Protein AF-A0A1I1UNN9-F1 (afdb_monomer_lite)

pLDDT: mean 83.98, std 13.22, range [42.59, 95.75]

Organism: NCBI:txid1123010

Secondary structure (DSSP, 8-state):
---S-HHHHHHHHHHHHHHHHHHHHHHHHHHHHHHHHHHTTT---S-----PPPHHHHHHHHIIIIIHHHHHHHHHHHHSPP-TTSPP-HHHHHHHHHHHSTT----HHHHHHHHHHHHHT----HHHHHHHHHHHHHHHHHHHHHT---S--SS---HHHHHHHHHHHH-TTTSGGGS-HHHHHHHHHHHHHH-

Sequence (195 aa):
MASLDFGLEKNIFREFYNEKLETIESAKDAFISIIKSILAEDFDISALTGRVKDREESIKKFALKYQSKLEENKEKVKTATPSESEVLNVFSFLAIADDLFDGYEFHSYKVDGFVAEILSYGDITPKEFKSMIDENFEYIEKYKKSMGETTTRKHVFNPYTEIRHVLYQSNTSRYQRALYDSQRNTFEKWTEAND

Radius of gyration: 25.34 Å; chains: 1; bounding box: 65×33×72 Å

Foldseek 3Di:
DDWPPLVVNLVVLVVVCVVCVVVVVVVQVVVQVVVCVVCVVPDDDPDDDDDDDDSVRVSVCCCVPPVVVVVVVVVCLQPDDFDQPDWDDLSLVCNLLCVVDPPDDDTPVVSRVLSVVLCVLPTDGSNRLNVLCVVCLVVLVVVLVVVPPPVPDPPDCDSLNSSLVSVCVVPVVSSVVSDDPVVVVSVVVVVVVVD

Structure (mmCIF, N/CA/C/O backbone):
data_AF-A0A1I1UNN9-F1
#
_entry.id   AF-A0A1I1UNN9-F1
#
loop_
_atom_site.group_PDB
_atom_site.id
_atom_site.type_symbol
_atom_site.label_atom_id
_atom_site.label_alt_id
_atom_site.label_comp_id
_atom_site.label_asym_id
_atom_site.label_entity_id
_atom_site.label_seq_id
_atom_site.pdbx_PDB_ins_code
_atom_site.Cartn_x
_atom_site.Cartn_y
_atom_site.Cartn_z
_atom_site.occupancy
_atom_site.B_iso_or_equiv
_atom_site.auth_seq_id
_atom_site.auth_comp_id
_atom_site.auth_asym_id
_atom_site.auth_atom_id
_atom_site.pdbx_PDB_model_num
ATOM 1 N N . MET A 1 1 ? 1.464 0.606 -7.802 1.00 44.12 1 MET A N 1
ATOM 2 C CA . MET A 1 1 ? 2.351 -0.528 -7.456 1.00 44.12 1 MET A CA 1
ATOM 3 C C . MET A 1 1 ? 1.697 -1.797 -7.967 1.00 44.12 1 MET A C 1
ATOM 5 O O . MET A 1 1 ? 0.474 -1.807 -8.038 1.00 44.12 1 MET A O 1
ATOM 9 N N . ALA A 1 2 ? 2.486 -2.793 -8.377 1.00 47.88 2 ALA A N 1
ATOM 10 C CA . ALA A 1 2 ? 1.959 -4.027 -8.955 1.00 47.88 2 ALA A CA 1
ATOM 11 C C . ALA A 1 2 ? 1.041 -4.743 -7.948 1.00 47.88 2 ALA A C 1
ATOM 13 O O . ALA A 1 2 ? 1.415 -4.959 -6.791 1.00 47.88 2 ALA A O 1
ATOM 14 N N . SER A 1 3 ? -0.174 -5.051 -8.389 1.00 53.22 3 SER A N 1
ATOM 15 C CA . SER A 1 3 ? -1.104 -5.963 -7.740 1.00 53.22 3 SER A CA 1
ATOM 16 C C . SER A 1 3 ? -0.461 -7.344 -7.584 1.00 53.22 3 SER A C 1
ATOM 18 O O . SER A 1 3 ? 0.357 -7.774 -8.397 1.00 53.22 3 SER A O 1
ATOM 20 N N . LEU A 1 4 ? -0.835 -8.060 -6.525 1.00 62.03 4 LEU A N 1
ATOM 21 C CA . LEU A 1 4 ? -0.435 -9.455 -6.304 1.00 62.03 4 LEU A CA 1
ATOM 22 C C . LEU A 1 4 ? -1.307 -10.445 -7.097 1.00 62.03 4 LEU A C 1
ATOM 24 O O . LEU A 1 4 ? -1.094 -11.657 -7.000 1.00 62.03 4 LEU A O 1
ATOM 28 N N . ASP A 1 5 ? -2.265 -9.934 -7.875 1.00 72.81 5 ASP A N 1
ATOM 29 C CA . ASP A 1 5 ? -3.028 -10.685 -8.866 1.00 72.81 5 ASP A CA 1
ATOM 30 C C . ASP A 1 5 ? -2.279 -10.692 -10.206 1.00 72.81 5 ASP A C 1
ATOM 32 O O . ASP A 1 5 ? -2.352 -9.761 -11.013 1.00 72.81 5 ASP A O 1
ATOM 36 N N . PHE A 1 6 ? -1.570 -11.791 -10.464 1.00 71.31 6 PHE A N 1
ATOM 37 C CA . PHE A 1 6 ? -0.827 -11.990 -11.707 1.00 71.31 6 PHE A CA 1
ATOM 38 C C . PHE A 1 6 ? -1.716 -12.030 -12.959 1.00 71.31 6 PHE A C 1
ATOM 40 O O . PHE A 1 6 ? -1.211 -11.813 -14.060 1.00 71.31 6 PHE A O 1
ATOM 47 N N . GLY A 1 7 ? -3.008 -12.341 -12.841 1.00 78.38 7 GLY A N 1
ATOM 48 C CA . GLY A 1 7 ? -3.952 -12.295 -13.957 1.00 78.38 7 GLY A CA 1
ATOM 49 C C . GLY A 1 7 ? -4.270 -10.855 -14.350 1.00 78.38 7 GLY A C 1
ATOM 50 O O . GLY A 1 7 ? -4.168 -10.494 -15.526 1.00 78.38 7 GLY A O 1
ATOM 51 N N . LEU A 1 8 ? -4.571 -10.025 -13.353 1.00 77.88 8 LEU A N 1
ATOM 52 C CA . LEU A 1 8 ? -4.817 -8.596 -13.523 1.00 77.88 8 LEU A CA 1
ATOM 53 C C . LEU A 1 8 ? -3.558 -7.873 -14.024 1.00 77.88 8 LEU A C 1
ATOM 55 O O . LEU A 1 8 ? -3.620 -7.158 -15.025 1.00 77.88 8 LEU A O 1
ATOM 59 N N . GLU A 1 9 ? -2.400 -8.131 -13.414 1.00 80.88 9 GLU A N 1
ATOM 60 C CA . GLU A 1 9 ? -1.118 -7.544 -13.829 1.00 80.88 9 GLU A CA 1
ATOM 61 C C . GLU A 1 9 ? -0.731 -7.923 -15.261 1.00 80.88 9 GLU A C 1
ATOM 63 O O . GLU A 1 9 ? -0.209 -7.092 -16.003 1.00 80.88 9 GLU A O 1
ATOM 68 N N . LYS A 1 10 ? -1.031 -9.152 -15.707 1.00 86.88 10 LYS A N 1
ATOM 69 C CA . LYS A 1 10 ? -0.834 -9.537 -17.114 1.00 86.88 10 LYS A CA 1
ATOM 70 C C . LYS A 1 10 ? -1.664 -8.665 -18.048 1.00 86.88 10 LYS A C 1
ATOM 72 O O . LYS A 1 10 ? -1.164 -8.284 -19.101 1.00 86.88 10 LYS A O 1
ATOM 77 N N . ASN A 1 11 ? -2.907 -8.348 -17.691 1.00 85.19 11 ASN A N 1
ATOM 78 C CA . ASN A 1 11 ? -3.761 -7.492 -18.514 1.00 85.19 11 ASN A CA 1
ATOM 79 C C . ASN A 1 11 ? -3.277 -6.039 -18.512 1.00 85.19 11 ASN A C 1
ATOM 81 O O . ASN A 1 11 ? -3.159 -5.455 -19.586 1.00 85.19 11 ASN A O 1
ATOM 85 N N . ILE A 1 12 ? -2.889 -5.499 -17.353 1.00 86.00 12 ILE A N 1
ATOM 86 C CA . ILE A 1 12 ? -2.267 -4.167 -17.262 1.00 86.00 12 ILE A CA 1
ATOM 87 C C . ILE A 1 12 ? -1.003 -4.101 -18.122 1.00 86.00 12 ILE A C 1
ATOM 89 O O . ILE A 1 12 ? -0.822 -3.157 -18.888 1.00 86.00 12 ILE A O 1
ATOM 93 N N . PHE A 1 13 ? -0.141 -5.117 -18.043 1.00 90.56 13 PHE A N 1
ATOM 94 C CA . PHE A 1 13 ? 1.073 -5.172 -18.850 1.00 90.56 13 PHE A CA 1
ATOM 95 C C . PHE A 1 13 ? 0.767 -5.198 -20.349 1.00 90.56 13 PHE A C 1
ATOM 97 O O . PHE A 1 13 ? 1.505 -4.594 -21.122 1.00 90.56 13 PHE A O 1
ATOM 104 N N . ARG A 1 14 ? -0.308 -5.871 -20.784 1.00 91.75 14 ARG A N 1
ATOM 105 C CA . ARG A 1 14 ? -0.688 -5.889 -22.204 1.00 91.75 14 ARG A CA 1
ATOM 106 C C . ARG A 1 14 ? -1.044 -4.499 -22.713 1.00 91.75 14 ARG A C 1
ATOM 108 O O . ARG A 1 14 ? -0.545 -4.116 -23.767 1.00 91.75 14 ARG A O 1
ATOM 115 N N . GLU A 1 15 ? -1.854 -3.764 -21.960 1.00 90.81 15 GLU A N 1
ATOM 116 C CA . GLU A 1 15 ? -2.226 -2.385 -22.287 1.00 90.81 15 GLU A CA 1
ATOM 117 C C . GLU A 1 15 ? -0.994 -1.474 -22.298 1.00 90.81 15 GLU A C 1
ATOM 119 O O . GLU A 1 15 ? -0.727 -0.800 -23.291 1.00 90.81 15 GLU A O 1
ATOM 124 N N . PHE A 1 16 ? -0.170 -1.545 -21.248 1.00 92.19 16 PHE A N 1
ATOM 125 C CA . PHE A 1 16 ? 1.070 -0.776 -21.148 1.00 92.19 16 PHE A CA 1
ATOM 126 C C . PHE A 1 16 ? 2.036 -1.064 -22.305 1.00 92.19 16 PHE A C 1
ATOM 128 O O . PHE A 1 16 ? 2.622 -0.147 -22.877 1.00 92.19 16 PHE A O 1
ATOM 135 N N . TYR A 1 17 ? 2.210 -2.338 -22.664 1.00 92.44 17 TYR A N 1
ATOM 136 C CA . TYR A 1 17 ? 3.084 -2.734 -23.762 1.00 92.44 17 TYR A CA 1
ATOM 137 C C . TYR A 1 17 ? 2.582 -2.168 -25.092 1.00 92.44 17 TYR A C 1
ATOM 139 O O . TYR A 1 17 ? 3.381 -1.626 -25.848 1.00 92.44 17 TYR A O 1
ATOM 147 N N . ASN A 1 18 ? 1.274 -2.254 -25.364 1.00 91.38 18 ASN A N 1
ATOM 148 C CA . ASN A 1 18 ? 0.688 -1.702 -26.586 1.00 91.38 18 ASN A CA 1
ATOM 149 C C . ASN A 1 18 ? 0.885 -0.179 -26.659 1.00 91.38 18 ASN A C 1
ATOM 151 O O . ASN A 1 18 ? 1.257 0.337 -27.708 1.00 91.38 18 ASN A O 1
ATOM 155 N N . GLU A 1 19 ? 0.683 0.530 -25.545 1.00 94.38 19 GLU A N 1
ATOM 156 C CA . GLU A 1 19 ? 0.843 1.986 -25.476 1.00 94.38 19 GLU A CA 1
ATOM 157 C C . GLU A 1 19 ? 2.305 2.424 -25.674 1.00 94.38 19 GLU A C 1
ATOM 159 O O . GLU A 1 19 ? 2.578 3.446 -26.298 1.00 94.38 19 GLU A O 1
ATOM 164 N N . LYS A 1 20 ? 3.269 1.663 -25.137 1.00 93.19 20 LYS A N 1
ATOM 165 C CA . LYS A 1 20 ? 4.697 2.031 -25.156 1.00 93.19 20 LYS A CA 1
ATOM 166 C C . LYS A 1 20 ? 5.503 1.403 -26.289 1.00 93.19 20 LYS A C 1
ATOM 168 O O . LYS A 1 20 ? 6.681 1.740 -26.420 1.00 93.19 20 LYS A O 1
ATOM 173 N N . LEU A 1 21 ? 4.911 0.526 -27.100 1.00 91.94 21 LEU A N 1
ATOM 174 C CA . LEU A 1 21 ? 5.622 -0.215 -28.145 1.00 91.94 21 LEU A CA 1
ATOM 175 C C . LEU A 1 21 ? 6.398 0.721 -29.079 1.00 91.94 21 LEU A C 1
ATOM 177 O O . LEU A 1 21 ? 7.606 0.562 -29.234 1.00 91.94 21 LEU A O 1
ATOM 181 N N . GLU A 1 22 ? 5.736 1.748 -29.610 1.00 93.38 22 GLU A N 1
ATOM 182 C CA . GLU A 1 22 ? 6.343 2.711 -30.537 1.00 93.38 22 GLU A CA 1
ATOM 183 C C . GLU A 1 22 ? 7.521 3.470 -29.906 1.00 93.38 22 GLU A C 1
ATOM 185 O O . GLU A 1 22 ? 8.555 3.695 -30.538 1.00 93.38 22 GLU A O 1
ATOM 190 N N . THR A 1 23 ? 7.410 3.814 -28.620 1.00 94.75 23 THR A N 1
ATOM 191 C CA . THR A 1 23 ? 8.498 4.465 -27.876 1.00 94.75 23 THR A CA 1
ATOM 192 C C . THR A 1 23 ? 9.702 3.532 -27.725 1.00 94.75 23 THR A C 1
ATOM 194 O O . THR A 1 23 ? 10.844 3.959 -27.892 1.00 94.75 23 THR A O 1
ATOM 197 N N . ILE A 1 24 ? 9.464 2.253 -27.424 1.00 93.19 24 ILE A N 1
ATOM 198 C CA . ILE A 1 24 ? 10.527 1.254 -27.254 1.00 93.19 24 ILE A CA 1
ATOM 199 C C . ILE A 1 24 ? 11.203 0.951 -28.596 1.00 93.19 24 ILE A C 1
ATOM 201 O O . ILE A 1 24 ? 12.428 0.827 -28.649 1.00 93.19 24 ILE A O 1
ATOM 205 N N . GLU A 1 25 ? 10.438 0.865 -29.683 1.00 94.19 25 GLU A N 1
ATOM 206 C CA . GLU A 1 25 ? 10.985 0.688 -31.030 1.00 94.19 25 GLU A CA 1
ATOM 207 C C . GLU A 1 25 ? 11.832 1.887 -31.455 1.00 94.19 25 GLU A C 1
ATOM 209 O O . GLU A 1 25 ? 12.974 1.701 -31.880 1.00 94.19 25 GLU A O 1
ATOM 214 N N . SER A 1 26 ? 11.333 3.103 -31.223 1.00 94.00 26 SER A N 1
ATOM 215 C CA . SER A 1 26 ? 12.069 4.342 -31.492 1.00 94.00 26 SER A CA 1
ATOM 216 C C . SER A 1 26 ? 13.379 4.407 -30.704 1.00 94.00 26 SER A C 1
ATOM 218 O O . SER A 1 26 ? 14.429 4.737 -31.254 1.00 94.00 26 SER A O 1
ATOM 220 N N . ALA A 1 27 ? 13.352 4.036 -29.420 1.00 95.75 27 ALA A N 1
ATOM 221 C CA . ALA A 1 27 ? 14.554 3.971 -28.594 1.00 95.75 27 ALA A CA 1
ATOM 222 C C . ALA A 1 27 ? 15.547 2.921 -29.118 1.00 95.75 27 ALA A C 1
ATOM 224 O O . ALA A 1 27 ? 16.745 3.191 -29.203 1.00 95.75 27 ALA A O 1
ATOM 225 N N . LYS A 1 28 ? 15.062 1.737 -29.516 1.00 95.56 28 LYS A N 1
ATOM 226 C CA . LYS A 1 28 ? 15.880 0.680 -30.132 1.00 95.56 28 LYS A CA 1
ATOM 227 C C . LYS A 1 28 ? 16.575 1.200 -31.395 1.00 95.56 28 LYS A C 1
ATOM 229 O O . LYS A 1 28 ? 17.776 0.981 -31.543 1.00 95.56 28 LYS A O 1
ATOM 234 N N . ASP A 1 29 ? 15.866 1.911 -32.268 1.00 94.81 29 ASP A N 1
ATOM 235 C CA . ASP A 1 29 ? 16.449 2.476 -33.492 1.00 94.81 29 ASP A CA 1
ATOM 236 C C . ASP A 1 29 ? 17.447 3.608 -33.203 1.00 94.81 29 ASP A C 1
ATOM 238 O O . ASP A 1 29 ? 18.517 3.653 -33.815 1.00 94.81 29 ASP A O 1
ATOM 242 N N . ALA A 1 30 ? 17.176 4.452 -32.204 1.00 95.31 30 ALA A N 1
ATOM 243 C CA . ALA A 1 30 ? 18.120 5.469 -31.748 1.00 95.31 30 ALA A CA 1
ATOM 244 C C . ALA A 1 30 ? 19.430 4.846 -31.232 1.00 95.31 30 ALA A C 1
ATOM 246 O O . ALA A 1 30 ? 20.515 5.264 -31.636 1.00 95.31 30 ALA A O 1
ATOM 247 N N . PHE A 1 31 ? 19.353 3.797 -30.404 1.00 95.69 31 PHE A N 1
ATOM 248 C CA . PHE A 1 31 ? 20.544 3.091 -29.922 1.00 95.69 31 PHE A CA 1
ATOM 249 C C . PHE A 1 31 ? 21.323 2.425 -31.055 1.00 95.69 31 PHE A C 1
ATOM 251 O O . PHE A 1 31 ? 22.546 2.531 -31.091 1.00 95.69 31 PHE A O 1
ATOM 258 N N . ILE A 1 32 ? 20.636 1.787 -32.008 1.00 93.56 32 ILE A N 1
ATOM 259 C CA . ILE A 1 32 ? 21.271 1.234 -33.213 1.00 93.56 32 ILE A CA 1
ATOM 260 C C . ILE A 1 32 ? 22.025 2.336 -33.964 1.00 93.56 32 ILE A C 1
ATOM 262 O O . ILE A 1 32 ? 23.159 2.114 -34.378 1.00 93.56 32 ILE A O 1
ATOM 266 N N . SER A 1 33 ? 21.427 3.519 -34.127 1.00 92.06 33 SER A N 1
ATOM 267 C CA . SER A 1 33 ? 22.061 4.645 -34.819 1.00 92.06 33 SER A CA 1
ATOM 268 C C . SER A 1 33 ? 23.305 5.150 -34.090 1.00 92.06 33 SER A C 1
ATOM 270 O O . SER A 1 33 ? 24.335 5.373 -34.723 1.00 92.06 33 SER A O 1
ATOM 272 N N . ILE A 1 34 ? 23.232 5.297 -32.765 1.00 92.94 34 ILE A N 1
ATOM 273 C CA . ILE A 1 34 ? 24.368 5.729 -31.940 1.00 92.94 34 ILE A CA 1
ATOM 274 C C . ILE A 1 34 ? 25.508 4.715 -32.048 1.00 92.94 34 ILE A C 1
ATOM 276 O O . ILE A 1 34 ? 26.640 5.087 -32.342 1.00 92.94 34 ILE A O 1
ATOM 280 N N . ILE A 1 35 ? 25.206 3.427 -31.874 1.00 91.56 35 ILE A N 1
ATOM 281 C CA . ILE A 1 35 ? 26.205 2.356 -31.943 1.00 91.56 35 ILE A CA 1
ATOM 282 C C . ILE A 1 35 ? 26.841 2.300 -33.337 1.00 91.56 35 ILE A C 1
ATOM 284 O O . ILE A 1 35 ? 28.058 2.184 -33.443 1.00 91.56 35 ILE A O 1
ATOM 288 N N . LYS A 1 36 ? 26.046 2.438 -34.406 1.00 89.06 36 LYS A N 1
ATOM 289 C CA . LYS A 1 36 ? 26.571 2.521 -35.778 1.00 89.06 36 LYS A CA 1
ATOM 290 C C . LYS A 1 36 ? 27.511 3.708 -35.960 1.00 89.06 36 LYS A C 1
ATOM 292 O O . LYS A 1 36 ? 28.555 3.535 -36.569 1.00 89.06 36 LYS A O 1
ATOM 297 N N . SER A 1 37 ? 27.161 4.880 -35.430 1.00 89.00 37 SER A N 1
ATOM 298 C CA . SER A 1 37 ? 28.003 6.075 -35.542 1.00 89.00 37 SER A CA 1
ATOM 299 C C . SER A 1 37 ? 29.347 5.899 -34.843 1.00 89.00 37 SER A C 1
ATOM 301 O O . SER A 1 37 ? 30.360 6.289 -35.402 1.00 89.00 37 SER A O 1
ATOM 303 N N . ILE A 1 38 ? 29.354 5.306 -33.646 1.00 90.69 38 ILE A N 1
ATOM 304 C CA . ILE A 1 38 ? 30.589 5.056 -32.890 1.00 90.69 38 ILE A CA 1
ATOM 305 C C . ILE A 1 38 ? 31.475 4.057 -33.634 1.00 90.69 38 ILE A C 1
ATOM 307 O O . ILE A 1 38 ? 32.684 4.223 -33.714 1.00 90.69 38 ILE A O 1
ATOM 311 N N . LEU A 1 39 ? 30.874 3.001 -34.179 1.00 88.06 39 LEU A N 1
ATOM 312 C CA . LEU A 1 39 ? 31.635 1.919 -34.792 1.00 88.06 39 LEU A CA 1
ATOM 313 C C . LEU A 1 39 ? 32.108 2.234 -36.215 1.00 88.06 39 LEU A C 1
ATOM 315 O O . LEU A 1 39 ? 33.053 1.602 -36.673 1.00 88.06 39 LEU A O 1
ATOM 319 N N . ALA A 1 40 ? 31.490 3.208 -36.890 1.00 81.31 40 ALA A N 1
ATOM 320 C CA . ALA A 1 40 ? 31.861 3.624 -38.240 1.00 81.31 40 ALA A CA 1
ATOM 321 C C . ALA A 1 40 ? 33.271 4.235 -38.338 1.00 81.31 40 ALA A C 1
ATOM 323 O O . ALA A 1 40 ? 33.816 4.294 -39.436 1.00 81.31 40 ALA A O 1
ATOM 324 N N . GLU A 1 41 ? 33.850 4.697 -37.225 1.00 76.69 41 GLU A N 1
ATOM 325 C CA . GLU A 1 41 ? 35.198 5.282 -37.212 1.00 76.69 41 GLU A CA 1
ATOM 326 C C . GLU A 1 41 ? 36.305 4.216 -37.281 1.00 76.69 41 GLU A C 1
ATOM 328 O O . GLU A 1 41 ? 37.309 4.431 -37.956 1.00 76.69 41 GLU A O 1
ATOM 333 N N . ASP A 1 42 ? 36.099 3.053 -36.651 1.00 82.56 42 ASP A N 1
ATOM 334 C CA . ASP A 1 42 ? 37.162 2.060 -36.429 1.00 82.56 42 ASP A CA 1
ATOM 335 C C . ASP A 1 42 ? 36.902 0.684 -37.073 1.00 82.56 42 ASP A C 1
ATOM 337 O O . ASP A 1 42 ? 37.842 -0.094 -37.258 1.00 82.56 42 ASP A O 1
ATOM 341 N N . PHE A 1 43 ? 35.650 0.338 -37.410 1.00 80.00 43 PHE A N 1
ATOM 342 C CA . PHE A 1 43 ? 35.286 -1.021 -37.829 1.00 80.00 43 PHE A CA 1
ATOM 343 C C . PHE A 1 43 ? 34.297 -1.056 -38.998 1.00 80.00 43 PHE A C 1
ATOM 345 O O . PHE A 1 43 ? 33.267 -0.385 -38.999 1.00 80.00 43 PHE A O 1
ATOM 352 N N . ASP A 1 44 ? 34.555 -1.948 -39.956 1.00 77.12 44 ASP A N 1
ATOM 353 C CA . ASP A 1 44 ? 33.661 -2.183 -41.091 1.00 77.12 44 ASP A CA 1
ATOM 354 C C . ASP A 1 44 ? 32.609 -3.248 -40.716 1.00 77.12 44 ASP A C 1
ATOM 356 O O . ASP A 1 44 ? 32.855 -4.458 -40.757 1.00 77.12 44 ASP A O 1
ATOM 360 N N . ILE A 1 45 ? 31.444 -2.802 -40.232 1.00 75.75 45 ILE A N 1
ATOM 361 C CA . ILE A 1 45 ? 30.402 -3.685 -39.681 1.00 75.75 45 ILE A CA 1
ATOM 362 C C . ILE A 1 45 ? 29.370 -4.058 -40.740 1.00 75.75 45 ILE A C 1
ATOM 364 O O . ILE A 1 45 ? 28.670 -3.208 -41.283 1.00 75.75 45 ILE A O 1
ATOM 368 N N . SER A 1 46 ? 29.183 -5.365 -40.940 1.00 74.44 46 SER A N 1
ATOM 369 C CA . SER A 1 46 ? 28.282 -5.906 -41.964 1.00 74.44 46 SER A CA 1
ATOM 370 C C . SER A 1 46 ? 26.788 -5.753 -41.633 1.00 74.44 46 SER A C 1
ATOM 372 O O . SER A 1 46 ? 25.986 -5.542 -42.539 1.00 74.44 46 SER A O 1
ATOM 374 N N . ALA A 1 47 ? 26.384 -5.864 -40.358 1.00 78.75 47 ALA A N 1
ATOM 375 C CA . ALA A 1 47 ? 25.002 -5.620 -39.926 1.00 78.75 47 ALA A CA 1
ATOM 376 C C . ALA A 1 47 ? 24.889 -5.403 -38.407 1.00 78.75 47 ALA A C 1
ATOM 378 O O . ALA A 1 47 ? 25.356 -6.219 -37.616 1.00 78.75 47 ALA A O 1
ATOM 379 N N . LEU A 1 48 ? 24.185 -4.340 -38.003 1.00 86.81 48 LEU A N 1
ATOM 380 C CA . LEU A 1 48 ? 23.753 -4.112 -36.621 1.00 86.81 48 LEU A CA 1
ATOM 381 C C . LEU A 1 48 ? 22.223 -4.159 -36.567 1.00 86.81 48 LEU A C 1
ATOM 383 O O . LEU A 1 48 ? 21.554 -3.345 -37.210 1.00 86.81 48 LEU A O 1
ATOM 387 N N . THR A 1 49 ? 21.678 -5.092 -35.788 1.00 88.31 49 THR A N 1
ATOM 388 C CA . THR A 1 49 ? 20.230 -5.288 -35.631 1.00 88.31 49 THR A CA 1
ATOM 389 C C . THR A 1 49 ? 19.832 -5.241 -34.163 1.00 88.31 49 THR A C 1
ATOM 391 O O . THR A 1 49 ? 20.517 -5.817 -33.321 1.00 88.31 49 THR A O 1
ATOM 394 N N . GLY A 1 50 ? 18.688 -4.631 -33.865 1.00 89.06 50 GLY A N 1
ATOM 395 C CA . GLY A 1 50 ? 18.040 -4.711 -32.557 1.00 89.06 50 GLY A CA 1
ATOM 396 C C . GLY A 1 50 ? 16.702 -5.430 -32.666 1.00 89.06 50 GLY A C 1
ATOM 397 O O . GLY A 1 50 ? 16.030 -5.355 -33.693 1.00 89.06 50 GLY A O 1
ATOM 398 N N . ARG A 1 51 ? 16.305 -6.120 -31.595 1.00 91.44 51 ARG A N 1
ATOM 399 C CA . ARG A 1 51 ? 15.028 -6.834 -31.506 1.00 91.44 51 ARG A CA 1
ATOM 400 C C . ARG A 1 51 ? 14.317 -6.452 -30.219 1.00 91.44 51 ARG A C 1
ATOM 402 O O . ARG A 1 51 ? 14.872 -6.621 -29.135 1.00 91.44 51 ARG A O 1
ATOM 409 N N . VAL A 1 52 ? 13.072 -6.009 -30.347 1.00 92.25 52 VAL A N 1
ATOM 410 C CA . VAL A 1 52 ? 12.154 -5.854 -29.216 1.00 92.25 52 VAL A CA 1
ATOM 411 C C . VAL A 1 52 ? 11.408 -7.173 -29.044 1.00 92.25 52 VAL A C 1
ATOM 413 O O . VAL A 1 52 ? 10.999 -7.802 -30.020 1.00 92.25 52 VAL A O 1
ATOM 416 N N . LYS A 1 53 ? 11.309 -7.654 -27.803 1.00 91.38 53 LYS A N 1
ATOM 417 C CA . LYS A 1 53 ? 10.545 -8.870 -27.507 1.00 91.38 53 LYS A CA 1
ATOM 418 C C . LYS A 1 53 ? 9.068 -8.593 -27.660 1.00 91.38 53 LYS A C 1
ATOM 420 O O . LYS A 1 53 ? 8.612 -7.562 -27.179 1.00 91.38 53 LYS A O 1
ATOM 425 N N . ASP A 1 54 ? 8.348 -9.558 -28.213 1.00 91.19 54 ASP A N 1
ATOM 426 C CA . ASP A 1 54 ? 6.892 -9.526 -28.282 1.00 91.19 54 ASP A CA 1
ATOM 427 C C . ASP A 1 54 ? 6.259 -9.499 -26.879 1.00 91.19 54 ASP A C 1
ATOM 429 O O . ASP A 1 54 ? 6.851 -9.939 -25.881 1.00 91.19 54 ASP A O 1
ATOM 433 N N . ARG A 1 55 ? 5.028 -9.000 -26.808 1.00 91.50 55 ARG A N 1
ATOM 434 C CA . ARG A 1 55 ? 4.219 -8.929 -25.593 1.00 91.50 55 ARG A CA 1
ATOM 435 C C . ARG A 1 55 ? 4.079 -10.282 -24.895 1.00 91.50 55 ARG A C 1
ATOM 437 O O . ARG A 1 55 ? 4.374 -10.399 -23.706 1.00 91.50 55 ARG A O 1
ATOM 444 N N . GLU A 1 56 ? 3.663 -11.322 -25.614 1.00 90.94 56 GLU A N 1
ATOM 445 C CA . GLU A 1 56 ? 3.436 -12.648 -25.025 1.00 90.94 56 GLU A CA 1
ATOM 446 C C . GLU A 1 56 ? 4.763 -13.359 -24.722 1.00 90.94 56 GLU A C 1
ATOM 448 O O . GLU A 1 56 ? 4.863 -14.109 -23.748 1.00 90.94 56 GLU A O 1
ATOM 453 N N . GLU A 1 57 ? 5.823 -13.085 -25.492 1.00 92.38 57 GLU A N 1
ATOM 454 C CA . GLU A 1 57 ? 7.180 -13.535 -25.154 1.00 92.38 57 GLU A CA 1
ATOM 455 C C . GLU A 1 57 ? 7.647 -12.927 -23.823 1.00 92.38 57 GLU A C 1
ATOM 457 O O . GLU A 1 57 ? 8.226 -13.626 -22.986 1.00 92.38 57 GLU A O 1
ATOM 462 N N . SER A 1 58 ? 7.363 -11.643 -23.605 1.00 92.62 58 SER A N 1
ATOM 463 C CA . SER A 1 58 ? 7.714 -10.924 -22.380 1.00 92.62 58 SER A CA 1
ATOM 464 C C . SER A 1 58 ? 6.984 -11.499 -21.166 1.00 92.62 58 SER A C 1
ATOM 466 O O . SER A 1 58 ? 7.631 -11.810 -20.165 1.00 92.62 58 SER A O 1
ATOM 468 N N . ILE A 1 59 ? 5.677 -11.768 -21.286 1.00 90.50 59 ILE A N 1
ATOM 469 C CA . ILE A 1 59 ? 4.881 -12.412 -20.227 1.00 90.50 59 ILE A CA 1
ATOM 470 C C . ILE A 1 59 ? 5.414 -13.817 -19.914 1.00 90.50 59 ILE A C 1
ATOM 472 O O . ILE A 1 59 ? 5.607 -14.165 -18.749 1.00 90.50 59 ILE A O 1
ATOM 476 N N . LYS A 1 60 ? 5.709 -14.631 -20.935 1.00 90.69 60 LYS A N 1
ATOM 477 C CA . LYS A 1 60 ? 6.258 -15.985 -20.736 1.00 90.69 60 LYS A CA 1
ATOM 478 C C . LYS A 1 60 ? 7.622 -15.957 -20.053 1.00 90.69 60 LYS A C 1
ATOM 480 O O . LYS A 1 60 ? 7.884 -16.763 -19.163 1.00 90.69 60 LYS A O 1
ATOM 485 N N . LYS A 1 61 ? 8.502 -15.030 -20.445 1.00 90.12 61 LYS A N 1
ATOM 486 C CA . LYS A 1 61 ? 9.816 -14.864 -19.805 1.00 90.12 61 LYS A CA 1
ATOM 487 C C . LYS A 1 61 ? 9.687 -14.380 -18.365 1.00 90.12 61 LYS A C 1
ATOM 489 O O . LYS A 1 61 ? 10.473 -14.824 -17.530 1.00 90.12 61 LYS A O 1
ATOM 494 N N . PHE A 1 62 ? 8.710 -13.521 -18.077 1.00 88.81 62 PHE A N 1
ATOM 495 C CA . PHE A 1 62 ? 8.395 -13.119 -16.712 1.00 88.81 62 PHE A CA 1
ATOM 496 C C . PHE A 1 62 ? 7.987 -14.330 -15.862 1.00 88.81 62 PHE A C 1
ATOM 498 O O . PHE A 1 62 ? 8.626 -14.606 -14.846 1.00 88.81 62 PHE A O 1
ATOM 505 N N . ALA A 1 63 ? 7.005 -15.103 -16.336 1.00 86.81 63 ALA A N 1
ATOM 506 C CA . ALA A 1 63 ? 6.515 -16.296 -15.650 1.00 86.81 63 ALA A CA 1
ATOM 507 C C . ALA A 1 63 ? 7.643 -17.302 -15.367 1.00 86.81 63 ALA A C 1
ATOM 509 O O . ALA A 1 63 ? 7.822 -17.752 -14.243 1.00 86.81 63 ALA A O 1
ATOM 510 N N . LEU A 1 64 ? 8.472 -17.586 -16.373 1.00 88.50 64 LEU A N 1
ATOM 511 C CA . LEU A 1 64 ? 9.521 -18.599 -16.267 1.00 88.50 64 LEU A CA 1
ATOM 512 C C . LEU A 1 64 ? 10.700 -18.189 -15.369 1.00 88.50 64 LEU A C 1
ATOM 514 O O . LEU A 1 64 ? 11.364 -19.055 -14.810 1.00 88.50 64 LEU A O 1
ATOM 518 N N . LYS A 1 65 ? 11.017 -16.892 -15.266 1.00 88.31 65 LYS A N 1
ATOM 519 C CA . LYS A 1 65 ? 12.251 -16.436 -14.597 1.00 88.31 65 LYS A CA 1
ATOM 520 C C . LYS A 1 65 ? 12.016 -15.686 -13.284 1.00 88.31 65 LYS A C 1
ATOM 522 O O . LYS A 1 65 ? 12.931 -15.628 -12.462 1.00 88.31 65 LYS A O 1
ATOM 527 N N . TYR A 1 66 ? 10.832 -15.114 -13.085 1.00 85.31 66 TYR A N 1
ATOM 528 C CA . TYR A 1 66 ? 10.574 -14.179 -11.988 1.00 85.31 66 TYR A CA 1
ATOM 529 C C . TYR A 1 66 ? 9.361 -14.565 -11.140 1.00 85.31 66 TYR A C 1
ATOM 531 O O . TYR A 1 66 ? 9.420 -14.378 -9.928 1.00 85.31 66 TYR A O 1
ATOM 53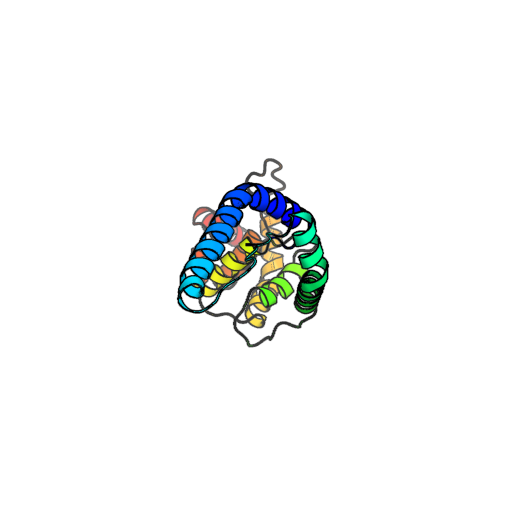9 N N . GLN A 1 67 ? 8.309 -15.142 -11.730 1.00 82.31 67 GLN A N 1
ATOM 540 C CA . GLN A 1 67 ? 7.061 -15.425 -11.010 1.00 82.31 67 GLN A CA 1
ATOM 541 C C . GLN A 1 67 ? 7.271 -16.350 -9.802 1.00 82.31 67 GLN A C 1
ATOM 543 O O . GLN A 1 67 ? 6.911 -15.957 -8.699 1.00 82.31 67 GLN A O 1
ATOM 548 N N . SER A 1 68 ? 7.949 -17.493 -9.957 1.00 78.56 68 SER A N 1
ATOM 549 C CA . SER A 1 68 ? 8.154 -18.436 -8.841 1.00 78.56 68 SER A CA 1
ATOM 550 C C . SER A 1 68 ? 8.896 -17.815 -7.653 1.00 78.56 68 SER A C 1
ATOM 552 O O . SER A 1 68 ? 8.516 -18.027 -6.513 1.00 78.56 68 SER A O 1
ATOM 554 N N . LYS A 1 69 ? 9.904 -16.964 -7.894 1.00 78.75 69 LYS A N 1
ATOM 555 C CA . LYS A 1 69 ? 10.627 -16.266 -6.812 1.00 78.75 69 LYS A CA 1
ATOM 556 C C . LYS A 1 69 ? 9.767 -15.223 -6.096 1.00 78.75 69 LYS A C 1
ATOM 558 O O . LYS A 1 69 ? 10.008 -14.927 -4.927 1.00 78.75 69 LYS A O 1
ATOM 563 N N . LEU A 1 70 ? 8.822 -14.613 -6.807 1.00 77.19 70 LEU A N 1
ATOM 564 C CA . LEU A 1 70 ? 7.881 -13.653 -6.231 1.00 77.19 70 LEU A CA 1
ATOM 565 C C . LEU A 1 70 ? 6.794 -14.376 -5.427 1.00 77.19 70 LEU A C 1
ATOM 567 O O . LEU A 1 70 ? 6.456 -13.931 -4.335 1.00 77.19 70 LEU A O 1
ATOM 571 N N . GLU A 1 71 ? 6.308 -15.513 -5.926 1.00 77.12 71 GLU A N 1
ATOM 572 C CA . GLU A 1 71 ? 5.355 -16.384 -5.228 1.00 77.12 71 GLU A CA 1
ATOM 573 C C . GLU A 1 71 ? 5.975 -17.020 -3.973 1.00 77.12 71 GLU A C 1
ATOM 575 O O . GLU A 1 71 ? 5.377 -16.948 -2.905 1.00 77.12 71 GLU A O 1
ATOM 580 N N . GLU A 1 72 ? 7.213 -17.517 -4.038 1.00 70.50 72 GLU A N 1
ATOM 581 C CA . GLU A 1 72 ? 7.939 -18.025 -2.863 1.00 70.50 72 GLU A CA 1
ATOM 582 C C . GLU A 1 72 ? 8.182 -16.939 -1.807 1.00 70.50 72 GLU A C 1
ATOM 584 O O . GLU A 1 72 ? 8.074 -17.196 -0.610 1.00 70.50 72 GLU A O 1
ATOM 589 N N . ASN A 1 73 ? 8.510 -15.707 -2.215 1.00 65.81 73 ASN A N 1
ATOM 590 C CA . ASN A 1 73 ? 8.605 -14.595 -1.266 1.00 65.81 73 ASN A CA 1
ATOM 591 C C . ASN A 1 73 ? 7.241 -14.264 -0.648 1.00 65.81 73 ASN A C 1
ATOM 593 O O . ASN A 1 73 ? 7.183 -13.971 0.541 1.00 65.81 73 ASN A O 1
ATOM 597 N N . LYS A 1 74 ? 6.145 -14.357 -1.412 1.00 65.25 74 LYS A N 1
ATOM 598 C CA . LYS A 1 74 ? 4.780 -14.174 -0.895 1.00 65.25 74 LYS A CA 1
ATOM 599 C C . LYS A 1 74 ? 4.430 -15.231 0.156 1.00 65.25 74 LYS A C 1
ATOM 601 O O . LYS A 1 74 ? 3.869 -14.886 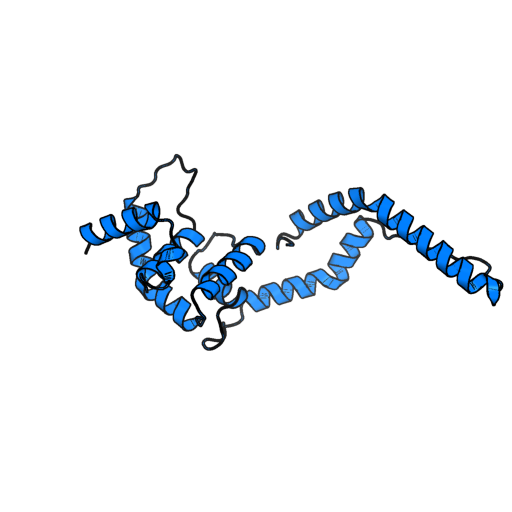1.189 1.00 65.25 74 LYS A O 1
ATOM 606 N N . GLU A 1 75 ? 4.770 -16.497 -0.073 1.00 56.50 75 GLU A N 1
ATOM 607 C CA . GLU A 1 75 ? 4.555 -17.560 0.918 1.00 56.50 75 GLU A CA 1
ATOM 608 C C . GLU A 1 75 ? 5.426 -17.370 2.160 1.00 56.50 75 GLU A C 1
ATOM 610 O O . GLU A 1 75 ? 4.918 -17.465 3.274 1.00 56.50 75 GLU A O 1
ATOM 615 N N . LYS A 1 76 ? 6.700 -16.991 1.995 1.00 54.34 76 LYS A N 1
ATOM 616 C CA . LYS A 1 76 ? 7.578 -16.670 3.131 1.00 54.34 76 LYS A CA 1
ATOM 617 C C . LYS A 1 76 ? 7.036 -15.531 3.985 1.00 54.34 76 LYS A C 1
ATOM 619 O O . LYS A 1 76 ? 7.150 -15.603 5.200 1.00 54.34 76 LYS A O 1
ATOM 624 N N . VAL A 1 77 ? 6.424 -14.517 3.375 1.00 54.47 77 VAL A N 1
ATOM 625 C CA . VAL A 1 77 ? 5.744 -13.432 4.101 1.00 54.47 77 VAL A CA 1
ATOM 626 C C . VAL A 1 77 ? 4.567 -13.956 4.927 1.00 54.47 77 VAL A C 1
ATOM 628 O O . VAL A 1 77 ? 4.363 -13.484 6.037 1.00 54.47 77 VAL A O 1
ATOM 631 N N . LYS A 1 78 ? 3.828 -14.956 4.432 1.00 50.53 78 LYS A N 1
ATOM 632 C CA . LYS A 1 78 ? 2.716 -15.575 5.171 1.00 50.53 78 LYS A CA 1
ATOM 633 C C . LYS A 1 78 ? 3.169 -16.494 6.310 1.00 50.53 78 LYS A C 1
ATOM 635 O O . LYS A 1 78 ? 2.413 -16.700 7.250 1.00 50.53 78 LYS A O 1
ATOM 640 N N . THR A 1 79 ? 4.370 -17.072 6.227 1.00 44.25 79 THR A N 1
ATOM 641 C CA . THR A 1 79 ? 4.873 -18.054 7.209 1.00 44.25 79 THR A CA 1
ATOM 642 C C . THR A 1 79 ? 5.953 -17.520 8.147 1.00 44.25 79 THR A C 1
ATOM 644 O O . THR A 1 79 ? 6.332 -18.211 9.090 1.00 44.25 79 THR A O 1
ATOM 647 N N . ALA A 1 80 ? 6.520 -16.344 7.878 1.00 49.34 80 ALA A N 1
ATOM 648 C CA . ALA A 1 80 ? 7.532 -15.756 8.741 1.00 49.34 80 ALA A CA 1
ATOM 649 C C . ALA A 1 80 ? 6.862 -15.192 9.993 1.00 49.34 80 ALA A C 1
ATOM 651 O O . ALA A 1 80 ? 6.071 -14.255 9.911 1.00 49.34 80 ALA A O 1
ATOM 652 N N . THR A 1 81 ? 7.213 -15.738 11.158 1.00 56.84 81 THR A N 1
ATOM 653 C CA . THR A 1 81 ? 6.903 -15.103 12.436 1.00 56.84 81 THR A CA 1
ATOM 654 C C . THR A 1 81 ? 7.475 -13.684 12.392 1.00 56.84 81 THR A C 1
ATOM 656 O O . THR A 1 81 ? 8.689 -13.541 12.206 1.00 56.84 81 THR A O 1
ATOM 659 N N . PRO A 1 82 ? 6.647 -12.630 12.493 1.00 62.47 82 PRO A N 1
ATOM 660 C CA . PRO A 1 82 ? 7.158 -11.271 12.485 1.00 62.47 82 PRO A CA 1
ATOM 661 C C . PRO A 1 82 ? 8.137 -11.109 13.647 1.00 62.47 82 PRO A C 1
ATOM 663 O O . PRO A 1 82 ? 7.854 -11.541 14.764 1.00 62.47 82 PRO A O 1
ATOM 666 N N . SER A 1 83 ? 9.302 -10.515 13.379 1.00 67.69 83 SER A N 1
ATOM 667 C CA . SER A 1 83 ? 10.255 -10.164 14.431 1.00 67.69 83 SER A CA 1
ATOM 668 C C . SER A 1 83 ? 9.538 -9.298 15.468 1.00 67.69 83 SER A C 1
ATOM 670 O O . SER A 1 83 ? 9.077 -8.203 15.151 1.00 67.69 83 SER A O 1
ATOM 672 N N . GLU A 1 84 ? 9.401 -9.801 16.696 1.00 74.50 84 GLU A N 1
ATOM 673 C CA . GLU A 1 84 ? 8.624 -9.131 17.748 1.00 74.50 84 GLU A CA 1
ATOM 674 C C . GLU A 1 84 ? 9.218 -7.778 18.161 1.00 74.50 84 GLU A C 1
ATOM 676 O O . GLU A 1 84 ? 8.505 -6.951 18.723 1.00 74.50 84 GLU A O 1
ATOM 681 N N . SER A 1 85 ? 10.511 -7.560 17.905 1.00 80.75 85 SER A N 1
ATOM 682 C CA . SER A 1 85 ? 11.271 -6.402 18.387 1.00 80.75 85 SER A CA 1
ATOM 683 C C . SER A 1 85 ? 11.651 -5.389 17.309 1.00 80.75 85 SER A C 1
ATOM 685 O O . SER A 1 85 ? 12.139 -4.313 17.644 1.00 80.75 85 SER A O 1
ATOM 687 N N . GLU A 1 86 ? 11.507 -5.725 16.028 1.00 88.88 86 GLU A N 1
ATOM 688 C CA . GLU A 1 86 ? 11.783 -4.774 14.945 1.00 88.88 86 GLU A CA 1
ATOM 689 C C . GLU A 1 86 ? 10.664 -3.740 14.813 1.00 88.88 86 GLU A C 1
ATOM 691 O O . GLU A 1 86 ? 9.562 -3.933 15.318 1.00 88.88 86 GLU A O 1
ATOM 696 N N . VAL A 1 87 ? 10.937 -2.635 14.117 1.00 91.00 87 VAL A N 1
ATOM 697 C CA . VAL A 1 87 ? 9.896 -1.659 13.776 1.00 91.00 87 VAL A CA 1
ATOM 698 C C . VAL A 1 87 ? 8.869 -2.322 12.854 1.00 91.00 87 VAL A C 1
ATOM 700 O O . VAL A 1 87 ? 9.222 -3.076 11.940 1.00 91.00 87 VAL A O 1
ATOM 703 N N . LEU A 1 88 ? 7.589 -2.044 13.103 1.00 90.88 88 LEU A N 1
ATOM 704 C CA . LEU A 1 88 ? 6.471 -2.523 12.302 1.00 90.88 88 LEU A CA 1
ATOM 705 C C . LEU A 1 88 ? 6.711 -2.182 10.830 1.00 90.88 88 LEU A C 1
ATOM 707 O O . LEU A 1 88 ? 7.059 -1.061 10.475 1.00 90.88 88 LEU A O 1
ATOM 711 N N . ASN A 1 89 ? 6.515 -3.163 9.963 1.00 90.25 89 ASN A N 1
ATOM 712 C CA . ASN A 1 89 ? 6.636 -3.009 8.526 1.00 90.25 89 ASN A CA 1
ATOM 713 C C . ASN A 1 89 ? 5.441 -3.679 7.848 1.00 90.25 89 ASN A C 1
ATOM 715 O O . ASN A 1 89 ? 4.587 -4.279 8.494 1.00 90.25 89 ASN A O 1
ATOM 719 N N . VAL A 1 90 ? 5.370 -3.567 6.527 1.00 89.31 90 VAL A N 1
ATOM 720 C CA . VAL A 1 90 ? 4.236 -4.061 5.736 1.00 89.31 90 VAL A CA 1
ATOM 721 C C . VAL A 1 90 ? 4.048 -5.567 5.879 1.00 89.31 90 VAL A C 1
ATOM 723 O O . VAL A 1 90 ? 2.918 -6.038 5.954 1.00 89.31 90 VAL A O 1
ATOM 726 N N . PHE A 1 91 ? 5.139 -6.322 5.987 1.00 86.94 91 PHE A N 1
ATOM 727 C CA . PHE A 1 91 ? 5.084 -7.771 6.133 1.00 86.94 91 PHE A CA 1
ATOM 728 C C . PHE A 1 91 ? 4.614 -8.179 7.528 1.00 86.94 91 PHE A C 1
ATOM 730 O O . PHE A 1 91 ? 3.735 -9.026 7.649 1.00 86.94 91 PHE A O 1
ATOM 737 N N . SER A 1 92 ? 5.146 -7.548 8.579 1.00 88.31 92 SER A N 1
ATOM 738 C CA . SER A 1 92 ? 4.733 -7.842 9.952 1.00 88.31 92 SER A CA 1
ATOM 739 C C . SER A 1 92 ? 3.326 -7.344 10.275 1.00 88.31 92 SER A C 1
ATOM 741 O O . SER A 1 92 ? 2.611 -8.004 11.022 1.00 88.31 92 SER A O 1
ATOM 743 N N . PHE A 1 93 ? 2.895 -6.244 9.655 1.00 91.88 93 PHE A N 1
ATOM 744 C CA . PHE A 1 93 ? 1.505 -5.801 9.676 1.00 91.88 93 PHE A CA 1
ATOM 745 C C . PHE A 1 93 ? 0.579 -6.836 9.031 1.00 91.88 93 PHE A C 1
ATOM 747 O O . PHE A 1 93 ? -0.393 -7.241 9.662 1.00 91.88 93 PHE A O 1
ATOM 754 N N . LEU A 1 94 ? 0.880 -7.285 7.805 1.00 89.31 94 LEU A N 1
ATOM 755 C CA . LEU A 1 94 ? 0.051 -8.266 7.095 1.00 89.31 94 LEU A CA 1
ATOM 756 C C . LEU A 1 94 ? -0.034 -9.591 7.849 1.00 89.31 94 LEU A C 1
ATOM 758 O O . LEU A 1 94 ? -1.115 -10.150 7.942 1.00 89.31 94 LEU A O 1
ATOM 762 N N . ALA A 1 95 ? 1.061 -10.048 8.458 1.00 86.12 95 ALA A N 1
ATOM 763 C CA . ALA A 1 95 ? 1.058 -11.270 9.262 1.00 86.12 95 ALA A CA 1
ATOM 764 C C . ALA A 1 95 ? 0.071 -11.219 10.447 1.00 86.12 95 ALA A C 1
ATOM 766 O O . ALA A 1 95 ? -0.449 -12.255 10.845 1.00 86.12 95 ALA A O 1
ATOM 767 N N . ILE A 1 96 ? -0.184 -10.032 11.010 1.00 88.94 96 ILE A N 1
ATOM 768 C CA . ILE A 1 96 ? -1.141 -9.835 12.111 1.00 88.94 96 ILE A CA 1
ATOM 769 C C . ILE A 1 96 ? -2.549 -9.560 11.561 1.00 88.94 96 ILE A C 1
ATOM 771 O O . ILE A 1 96 ? -3.532 -10.093 12.062 1.00 88.94 96 ILE A O 1
ATOM 775 N N . ALA A 1 97 ? -2.657 -8.723 10.528 1.00 89.31 97 ALA A N 1
ATOM 776 C CA . ALA A 1 97 ? -3.936 -8.284 9.983 1.00 89.31 97 ALA A CA 1
ATOM 777 C C . ALA A 1 97 ? -4.646 -9.366 9.149 1.00 89.31 97 ALA A C 1
ATOM 779 O O . ALA A 1 97 ? -5.868 -9.459 9.224 1.00 89.31 97 ALA A O 1
ATOM 780 N N . ASP A 1 98 ? -3.914 -10.183 8.384 1.00 85.75 98 ASP A N 1
ATOM 781 C CA . ASP A 1 98 ? -4.500 -11.274 7.588 1.00 85.75 98 ASP A CA 1
ATOM 782 C C . ASP A 1 98 ? -5.144 -12.341 8.491 1.00 85.75 98 ASP A C 1
ATOM 784 O O . ASP A 1 98 ? -6.180 -12.892 8.131 1.00 85.75 98 ASP A O 1
ATOM 788 N N . ASP A 1 99 ? -4.559 -12.610 9.664 1.00 83.94 99 ASP A N 1
ATOM 789 C CA . ASP A 1 99 ? -5.109 -13.549 10.657 1.00 83.94 99 ASP A CA 1
ATOM 790 C C . ASP A 1 99 ? -6.377 -12.991 11.326 1.00 83.94 99 ASP A C 1
ATOM 792 O O . ASP A 1 99 ? -7.340 -13.712 11.573 1.00 83.94 99 ASP A O 1
ATOM 796 N N . LEU A 1 100 ? -6.403 -11.677 11.570 1.00 85.19 100 LEU A N 1
ATOM 797 C CA . LEU A 1 100 ? -7.520 -10.998 12.226 1.00 85.19 100 LEU A CA 1
ATOM 798 C C . LEU A 1 100 ? -8.745 -10.822 11.316 1.00 85.19 100 LEU A C 1
ATOM 800 O O . LEU A 1 100 ? -9.882 -10.893 11.781 1.00 85.19 100 LEU A O 1
ATOM 804 N N . PHE A 1 101 ? -8.527 -10.560 10.026 1.00 86.38 101 PHE A N 1
ATOM 805 C CA . PHE A 1 101 ? -9.582 -10.234 9.063 1.00 86.38 101 PHE A CA 1
ATOM 806 C C . PHE A 1 101 ? -9.702 -11.297 7.971 1.00 86.38 101 PHE A C 1
ATOM 808 O O . PHE A 1 101 ? -9.460 -11.024 6.790 1.00 86.38 101 PHE A O 1
ATOM 815 N N . ASP A 1 102 ? -10.124 -12.501 8.363 1.00 78.44 102 ASP A N 1
ATOM 816 C CA . ASP A 1 102 ? -10.327 -13.594 7.413 1.00 78.44 102 ASP A CA 1
ATOM 817 C C . ASP A 1 102 ? -11.331 -13.204 6.309 1.00 78.44 102 ASP A C 1
ATOM 819 O O . ASP A 1 102 ? -12.383 -12.601 6.545 1.00 78.44 102 ASP A O 1
ATOM 823 N N . GLY A 1 103 ? -10.975 -13.520 5.066 1.00 76.38 103 GLY A N 1
ATOM 824 C CA . GLY A 1 103 ? -11.758 -13.181 3.878 1.00 76.38 103 GLY A CA 1
ATOM 825 C C . GLY A 1 103 ? -11.622 -11.739 3.366 1.00 76.38 103 GLY A C 1
ATOM 826 O O . GLY A 1 103 ? -12.262 -11.410 2.363 1.00 76.38 103 GLY A O 1
ATOM 827 N N . TYR A 1 104 ? -10.795 -10.879 3.975 1.00 83.44 104 TYR A N 1
ATOM 828 C CA . TYR A 1 104 ? -10.483 -9.555 3.425 1.00 83.44 104 TYR A CA 1
ATOM 829 C C . TYR A 1 104 ? -9.138 -9.531 2.687 1.00 83.44 104 TYR A C 1
ATOM 831 O O . TYR A 1 104 ? -8.103 -9.910 3.222 1.00 83.44 104 TYR A O 1
ATOM 839 N N . GLU A 1 105 ? -9.130 -9.015 1.454 1.00 82.88 105 GLU A N 1
ATOM 840 C CA . GLU A 1 105 ? -7.900 -8.878 0.670 1.00 82.88 105 GLU A CA 1
ATOM 841 C C . GLU A 1 105 ? -7.229 -7.511 0.891 1.00 82.88 105 GLU A C 1
ATOM 843 O O . GLU A 1 105 ? -7.639 -6.472 0.350 1.00 82.88 105 GLU A O 1
ATOM 848 N N . PHE A 1 106 ? -6.140 -7.508 1.659 1.00 85.19 106 PHE A N 1
ATOM 849 C CA . PHE A 1 106 ? -5.277 -6.343 1.824 1.00 85.19 106 PHE A CA 1
ATOM 850 C C . PHE A 1 106 ? -4.456 -6.076 0.554 1.00 85.19 106 PHE A C 1
ATOM 852 O O . PHE A 1 106 ? -3.522 -6.794 0.204 1.00 85.19 106 PHE A O 1
ATOM 859 N N . HIS A 1 107 ? -4.791 -4.993 -0.147 1.00 79.50 107 HIS A N 1
ATOM 860 C CA . HIS A 1 107 ? -4.102 -4.614 -1.378 1.00 79.50 107 HIS A CA 1
ATOM 861 C C . HIS A 1 107 ? -2.780 -3.902 -1.062 1.00 79.50 107 HIS A C 1
ATOM 863 O O . HIS A 1 107 ? -2.795 -2.873 -0.382 1.00 79.50 107 HIS A O 1
ATOM 869 N N . SER A 1 108 ? -1.666 -4.386 -1.623 1.00 74.25 108 SER A N 1
ATOM 870 C CA . SER A 1 108 ? -0.295 -3.895 -1.367 1.00 74.25 108 SER A CA 1
ATOM 871 C C . SER A 1 108 ? -0.188 -2.367 -1.307 1.00 74.25 108 SER A C 1
ATOM 873 O O . SER A 1 108 ? 0.172 -1.807 -0.277 1.00 74.25 108 SER A O 1
ATOM 875 N N . TYR A 1 109 ? -0.644 -1.682 -2.359 1.00 75.44 109 TYR A N 1
ATOM 876 C CA . TYR A 1 109 ? -0.555 -0.222 -2.475 1.00 75.44 109 TYR A CA 1
ATOM 877 C C . TYR A 1 109 ? -1.304 0.564 -1.382 1.00 75.44 109 TYR A C 1
ATOM 879 O O . TYR A 1 109 ? -0.970 1.720 -1.131 1.00 75.44 109 TYR A O 1
ATOM 887 N N . LYS A 1 110 ? -2.336 -0.019 -0.756 1.00 83.75 110 LYS A N 1
ATOM 888 C CA . LYS A 1 110 ? -3.049 0.600 0.375 1.00 83.75 110 LYS A CA 1
ATOM 889 C C . LYS A 1 110 ? -2.361 0.301 1.698 1.00 83.75 110 LYS A C 1
ATOM 891 O O . LYS A 1 110 ? -2.337 1.164 2.569 1.00 83.75 110 LYS A O 1
ATOM 896 N N . VAL A 1 111 ? -1.824 -0.909 1.846 1.00 88.31 111 VAL A N 1
ATOM 897 C CA . VAL A 1 111 ? -1.129 -1.339 3.064 1.00 88.31 111 VAL A CA 1
ATOM 898 C C . VAL A 1 111 ? 0.139 -0.526 3.273 1.00 88.31 111 VAL A C 1
ATOM 900 O O . VAL A 1 111 ? 0.343 -0.030 4.373 1.00 88.31 111 VAL A O 1
ATOM 903 N N . ASP A 1 112 ? 0.936 -0.318 2.222 1.00 85.94 112 ASP A N 1
ATOM 904 C CA . ASP A 1 112 ? 2.176 0.464 2.298 1.00 85.94 112 ASP A CA 1
ATOM 905 C C . ASP A 1 112 ? 1.925 1.869 2.868 1.00 85.94 112 ASP A C 1
ATOM 907 O O . ASP A 1 112 ? 2.560 2.287 3.838 1.00 85.94 112 ASP A O 1
ATOM 911 N N . GLY A 1 113 ? 0.945 2.581 2.301 1.00 90.00 113 GLY A N 1
ATOM 912 C CA . GLY A 1 113 ? 0.568 3.917 2.764 1.00 90.00 113 GLY A CA 1
ATOM 913 C C . GLY A 1 113 ? 0.004 3.915 4.184 1.00 90.00 113 GLY A C 1
ATOM 914 O O . GLY A 1 113 ? 0.288 4.826 4.956 1.00 90.00 113 GLY A O 1
ATOM 915 N N . PHE A 1 114 ? -0.751 2.878 4.548 1.00 94.06 114 PHE A N 1
ATOM 916 C CA . PHE A 1 114 ? -1.330 2.756 5.880 1.00 94.06 114 PHE A CA 1
ATOM 917 C C . PHE A 1 114 ? -0.278 2.473 6.958 1.00 94.06 114 PHE A C 1
ATOM 919 O O . PHE A 1 114 ? -0.298 3.102 8.010 1.00 94.06 114 PHE A O 1
ATOM 926 N N . VAL A 1 115 ? 0.682 1.585 6.694 1.00 93.62 115 VAL A N 1
ATOM 927 C CA . VAL A 1 115 ? 1.786 1.311 7.625 1.00 93.62 115 VAL A CA 1
ATOM 928 C C . VAL A 1 115 ? 2.671 2.546 7.782 1.00 93.62 115 VAL A C 1
ATOM 930 O O . VAL A 1 115 ? 3.008 2.912 8.906 1.00 93.62 115 VAL A O 1
ATOM 933 N N . ALA A 1 116 ? 2.983 3.243 6.685 1.00 92.31 116 ALA A N 1
ATOM 934 C CA . ALA A 1 116 ? 3.716 4.507 6.744 1.00 92.31 116 ALA A CA 1
ATOM 935 C C . ALA A 1 116 ? 2.980 5.569 7.580 1.00 92.31 116 ALA A C 1
ATOM 937 O O . ALA A 1 116 ? 3.605 6.311 8.336 1.00 92.31 116 ALA A O 1
ATOM 938 N N . GLU A 1 117 ? 1.651 5.624 7.485 1.00 94.56 117 GLU A N 1
ATOM 939 C CA . GLU A 1 117 ? 0.833 6.509 8.309 1.00 94.56 117 GLU A CA 1
ATOM 940 C C . GLU A 1 117 ? 0.887 6.134 9.795 1.00 94.56 117 GLU A C 1
ATOM 942 O O . GLU A 1 117 ? 1.090 7.017 10.624 1.00 94.56 117 GLU A O 1
ATOM 947 N N . ILE A 1 118 ? 0.780 4.849 10.148 1.00 94.38 118 ILE A N 1
ATOM 948 C CA . ILE A 1 118 ? 0.896 4.393 11.544 1.00 94.38 118 ILE A CA 1
ATOM 949 C C . ILE A 1 118 ? 2.249 4.807 12.139 1.00 94.38 118 ILE A C 1
ATOM 951 O O . ILE A 1 118 ? 2.293 5.386 13.226 1.00 94.38 118 ILE A O 1
ATOM 955 N N . LEU A 1 119 ? 3.337 4.567 11.402 1.00 93.81 119 LEU A N 1
ATOM 956 C CA . LEU A 1 119 ? 4.697 4.929 11.813 1.00 93.81 119 LEU A CA 1
ATOM 957 C C . LEU A 1 119 ? 4.918 6.446 11.864 1.00 93.81 119 LEU A C 1
ATOM 959 O O . LEU A 1 119 ? 5.771 6.921 12.610 1.00 93.81 119 LEU A O 1
ATOM 963 N N . SER A 1 120 ? 4.120 7.239 11.140 1.00 94.25 120 SER A N 1
ATOM 964 C CA . SER A 1 120 ? 4.178 8.704 11.237 1.00 94.25 120 SER A CA 1
ATOM 965 C C . SER A 1 120 ? 3.765 9.233 12.619 1.00 94.25 120 SER A C 1
ATOM 967 O O . SER A 1 120 ? 4.161 10.335 12.997 1.00 94.25 120 SER A O 1
ATOM 969 N N . TYR A 1 121 ? 3.020 8.439 13.399 1.00 93.06 121 TYR A N 1
ATOM 970 C CA . TYR A 1 121 ? 2.669 8.729 14.796 1.00 93.06 121 TYR A CA 1
ATOM 971 C C . TYR A 1 121 ? 3.713 8.207 15.801 1.00 93.06 121 TYR A C 1
ATOM 973 O O . TYR A 1 121 ? 3.505 8.273 17.014 1.00 93.06 121 TYR A O 1
ATOM 981 N N . GLY A 1 122 ? 4.826 7.670 15.303 1.00 91.69 122 GLY A N 1
ATOM 982 C CA . GLY A 1 122 ? 5.953 7.131 16.053 1.00 91.69 122 GLY A CA 1
ATOM 983 C C . GLY A 1 122 ? 6.147 5.639 15.804 1.00 91.69 122 GLY A C 1
ATOM 984 O O . GLY A 1 122 ? 5.188 4.922 15.506 1.00 91.69 122 GLY A O 1
ATOM 985 N N . ASP A 1 123 ? 7.366 5.168 16.035 1.00 92.44 123 ASP A N 1
ATOM 986 C CA . ASP A 1 123 ? 7.722 3.762 15.872 1.00 92.44 123 ASP A CA 1
ATOM 987 C C . ASP A 1 123 ? 6.942 2.874 16.849 1.00 92.44 123 ASP A C 1
ATOM 989 O O . ASP A 1 123 ? 6.756 3.206 18.025 1.00 92.44 123 ASP A O 1
ATOM 993 N N . ILE A 1 124 ? 6.457 1.748 16.336 1.00 94.00 124 ILE A N 1
ATOM 994 C CA . ILE A 1 124 ? 5.873 0.660 17.119 1.00 94.00 124 ILE A CA 1
ATOM 995 C C . ILE A 1 124 ? 6.425 -0.655 16.607 1.00 94.00 124 ILE A C 1
ATOM 997 O O . ILE A 1 124 ? 6.748 -0.780 15.427 1.00 94.00 124 ILE A O 1
ATOM 1001 N N . THR A 1 125 ? 6.507 -1.637 17.485 1.00 93.88 125 THR A N 1
ATOM 1002 C CA . THR A 1 125 ? 6.882 -3.005 17.139 1.00 93.88 125 THR A CA 1
ATOM 1003 C C . THR A 1 125 ? 5.650 -3.840 16.766 1.00 93.88 125 THR A C 1
ATOM 1005 O O . THR A 1 125 ? 4.536 -3.530 17.200 1.00 93.88 125 THR A O 1
ATOM 1008 N N . PRO A 1 126 ? 5.803 -4.938 16.002 1.00 92.19 126 PRO A N 1
ATOM 1009 C CA . PRO A 1 126 ? 4.723 -5.890 15.746 1.00 92.19 126 PRO A CA 1
ATOM 1010 C C . PRO A 1 126 ? 4.092 -6.436 17.024 1.00 92.19 126 PRO A C 1
ATOM 1012 O O . PRO A 1 126 ? 2.883 -6.645 17.067 1.00 92.19 126 PRO A O 1
ATOM 1015 N N . LYS A 1 127 ? 4.888 -6.622 18.083 1.00 91.69 127 LYS A N 1
ATOM 1016 C CA . LYS A 1 127 ? 4.398 -7.067 19.388 1.00 91.69 127 LYS A CA 1
ATOM 1017 C C . LYS A 1 127 ? 3.474 -6.044 20.039 1.00 91.69 127 LYS A C 1
ATOM 1019 O O . LYS A 1 127 ? 2.400 -6.411 20.505 1.00 91.69 127 LYS A O 1
ATOM 1024 N N . GLU A 1 128 ? 3.872 -4.774 20.058 1.00 93.50 128 GLU A N 1
ATOM 1025 C CA . GLU A 1 128 ? 3.027 -3.695 20.5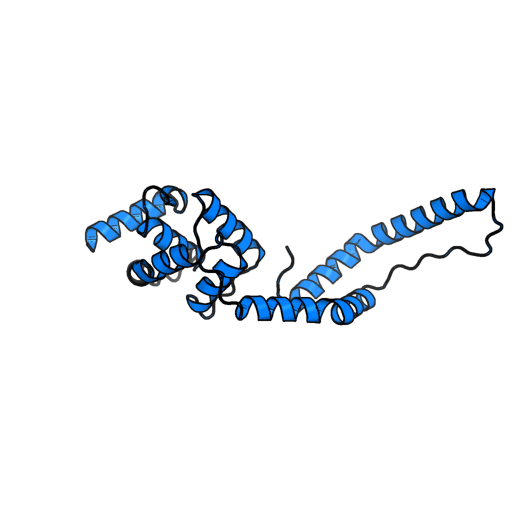78 1.00 93.50 128 GLU A CA 1
ATOM 1026 C C . GLU A 1 128 ? 1.756 -3.547 19.744 1.00 93.50 128 GLU A C 1
ATOM 1028 O O . GLU A 1 128 ? 0.668 -3.470 20.306 1.00 93.50 128 GLU A O 1
ATOM 1033 N N . PHE A 1 129 ? 1.878 -3.577 18.412 1.00 94.56 129 PHE A N 1
ATOM 1034 C CA . PHE A 1 129 ? 0.726 -3.521 17.515 1.00 94.56 129 PHE A CA 1
ATOM 1035 C C . PHE A 1 129 ? -0.254 -4.672 17.783 1.00 94.56 129 PHE A C 1
ATOM 1037 O O . PHE A 1 129 ? -1.455 -4.437 17.901 1.00 94.56 129 PHE A O 1
ATOM 1044 N N . LYS A 1 130 ? 0.255 -5.898 17.952 1.00 92.94 130 LYS A N 1
ATOM 1045 C CA . LYS A 1 130 ? -0.562 -7.062 18.299 1.00 92.94 130 LYS A CA 1
ATOM 1046 C C . LYS A 1 130 ? -1.240 -6.912 19.665 1.00 92.94 130 LYS A C 1
ATOM 1048 O O . LYS A 1 130 ? -2.433 -7.158 19.752 1.00 92.94 130 LYS A O 1
ATOM 1053 N N . SER A 1 131 ? -0.530 -6.443 20.694 1.00 93.00 131 SER A N 1
ATOM 1054 C CA . SER A 1 131 ? -1.120 -6.195 22.024 1.00 93.00 131 SER A CA 1
ATOM 1055 C C . SER A 1 131 ? -2.277 -5.197 21.947 1.00 93.00 131 SER A C 1
ATOM 1057 O O . SER A 1 131 ? -3.342 -5.440 22.500 1.00 93.00 131 SER A O 1
ATOM 1059 N N . MET A 1 132 ? -2.106 -4.104 21.190 1.00 93.94 132 MET A N 1
ATOM 1060 C CA . MET A 1 132 ? -3.169 -3.110 20.997 1.00 93.94 132 MET A CA 1
ATOM 1061 C C . MET A 1 132 ? -4.412 -3.721 20.345 1.00 93.94 132 MET A C 1
ATOM 1063 O O . MET A 1 132 ? -5.528 -3.394 20.749 1.00 93.94 132 MET A O 1
ATOM 1067 N N . ILE A 1 133 ? -4.218 -4.584 19.343 1.00 93.56 133 ILE A N 1
ATOM 1068 C CA . ILE A 1 133 ? -5.291 -5.330 18.681 1.00 93.56 133 ILE A CA 1
ATOM 1069 C C . ILE A 1 133 ? -5.977 -6.259 19.682 1.00 93.56 133 ILE A C 1
ATOM 1071 O O . ILE A 1 133 ? -7.173 -6.104 19.910 1.00 93.56 133 ILE A O 1
ATOM 1075 N N . ASP A 1 134 ? -5.229 -7.157 20.319 1.00 92.44 134 ASP A N 1
ATOM 1076 C CA . ASP A 1 134 ? -5.769 -8.175 21.224 1.00 92.44 134 ASP A CA 1
ATOM 1077 C C . ASP A 1 134 ? -6.556 -7.548 22.395 1.00 92.44 134 ASP A C 1
ATOM 1079 O O . ASP A 1 134 ? -7.585 -8.077 22.809 1.00 92.44 134 ASP A O 1
ATOM 1083 N N . GLU A 1 135 ? -6.122 -6.387 22.897 1.00 93.62 135 GLU A N 1
ATOM 1084 C CA . GLU A 1 135 ? -6.777 -5.675 24.003 1.00 93.62 135 GLU A CA 1
ATOM 1085 C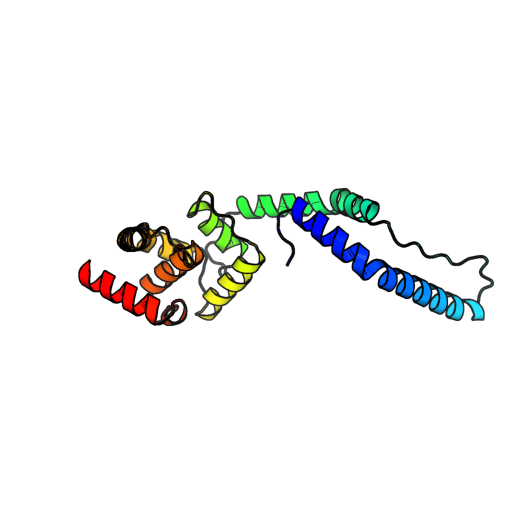 C . GLU A 1 135 ? -8.073 -4.953 23.599 1.00 93.62 135 GLU A C 1
ATOM 1087 O O . GLU A 1 135 ? -9.010 -4.878 24.395 1.00 93.62 135 GLU A O 1
ATOM 1092 N N . ASN A 1 136 ? -8.140 -4.390 22.387 1.00 93.31 136 ASN A N 1
ATOM 1093 C CA . ASN A 1 136 ? -9.194 -3.432 22.024 1.00 93.31 136 ASN A CA 1
ATOM 1094 C C . ASN A 1 136 ? -10.145 -3.935 20.929 1.00 93.31 136 ASN A C 1
ATOM 1096 O O . ASN A 1 136 ? -11.229 -3.373 20.758 1.00 93.31 136 ASN A O 1
ATOM 1100 N N . PHE A 1 137 ? -9.780 -4.977 20.179 1.00 90.75 137 PHE A N 1
ATOM 1101 C CA . PHE A 1 137 ? -10.519 -5.396 18.987 1.00 90.75 137 PHE A CA 1
ATOM 1102 C C . PHE A 1 137 ? -11.964 -5.817 19.286 1.00 90.75 137 PHE A C 1
ATOM 1104 O O . PHE A 1 137 ? -12.886 -5.362 18.609 1.00 90.75 137 PHE A O 1
ATOM 1111 N N . GLU A 1 138 ? -12.198 -6.593 20.350 1.00 90.00 138 GLU A N 1
ATOM 1112 C CA . GLU A 1 138 ? -13.557 -6.989 20.751 1.00 90.00 138 GLU A CA 1
ATOM 1113 C C . GLU A 1 138 ? -14.456 -5.785 21.077 1.00 90.00 138 GLU A C 1
ATOM 1115 O O . GLU A 1 138 ? -15.663 -5.806 20.821 1.00 90.00 138 GLU A O 1
ATOM 1120 N N . TYR A 1 139 ? -13.881 -4.723 21.648 1.00 90.75 139 TYR A N 1
ATOM 1121 C CA . TYR A 1 139 ? -14.613 -3.498 21.961 1.00 90.75 139 TYR A CA 1
ATOM 1122 C C . TYR A 1 139 ? -15.006 -2.746 20.684 1.00 90.75 139 TYR A C 1
ATOM 1124 O O . TYR A 1 139 ? -16.146 -2.295 20.546 1.00 90.75 139 TYR A O 1
ATOM 1132 N N . ILE A 1 140 ? -14.103 -2.692 19.701 1.00 90.44 140 ILE A N 1
ATOM 1133 C CA . ILE A 1 140 ? -14.380 -2.087 18.392 1.00 90.44 140 ILE A CA 1
ATOM 1134 C C . ILE A 1 140 ? -15.418 -2.893 17.600 1.00 90.44 140 ILE A C 1
ATOM 1136 O O . ILE A 1 140 ? -16.284 -2.301 16.955 1.00 90.44 140 ILE A O 1
ATOM 1140 N N . GLU A 1 141 ? -15.419 -4.223 17.692 1.00 87.75 141 GLU A N 1
ATOM 1141 C CA . GLU A 1 141 ? -16.463 -5.064 17.090 1.00 87.75 141 GLU A CA 1
ATOM 1142 C C . GLU A 1 141 ? -17.854 -4.785 17.695 1.00 87.75 141 GLU A C 1
ATOM 1144 O O . GLU A 1 141 ? -18.852 -4.690 16.970 1.00 87.75 141 GLU A O 1
ATOM 1149 N N . LYS A 1 142 ? -17.945 -4.543 19.013 1.00 89.50 142 LYS A N 1
ATOM 1150 C CA . LYS A 1 142 ? -19.202 -4.100 19.654 1.00 89.50 142 LYS A CA 1
ATOM 1151 C C . LYS A 1 142 ? -19.669 -2.748 19.113 1.00 89.50 142 LYS A C 1
ATOM 1153 O O . LYS A 1 142 ? -20.855 -2.597 18.808 1.00 89.50 142 LYS A O 1
ATOM 1158 N N . TYR A 1 143 ? -18.755 -1.793 18.949 1.00 88.88 143 TYR A N 1
ATOM 1159 C CA . TYR A 1 143 ? -19.055 -0.487 18.356 1.00 88.88 143 TYR A CA 1
ATOM 1160 C C . TYR A 1 143 ? -19.539 -0.605 16.906 1.00 88.88 143 TYR A C 1
ATOM 1162 O O . TYR A 1 143 ? -20.562 -0.041 16.521 1.00 88.88 143 TYR A O 1
ATOM 1170 N N . LYS A 1 144 ? -18.857 -1.408 16.090 1.00 87.00 144 LYS A N 1
ATOM 1171 C CA . LYS A 1 144 ? -19.254 -1.686 14.704 1.00 87.00 144 LYS A CA 1
ATOM 1172 C C . LYS A 1 144 ? -20.663 -2.273 14.629 1.00 87.00 144 LYS A C 1
ATOM 1174 O O . LYS A 1 144 ? -21.453 -1.872 13.774 1.00 87.00 144 LYS A O 1
ATOM 1179 N N . LYS A 1 145 ? -21.011 -3.175 15.550 1.00 84.62 145 LYS A N 1
ATOM 1180 C CA . LYS A 1 145 ? -22.356 -3.755 15.648 1.00 84.62 145 LYS A CA 1
ATOM 1181 C C . LYS A 1 145 ? -23.418 -2.733 16.074 1.00 84.62 145 LYS A C 1
ATOM 1183 O O . LYS A 1 145 ? -24.556 -2.828 15.615 1.00 84.62 145 LYS A O 1
ATOM 1188 N N . SER A 1 146 ? -23.069 -1.751 16.910 1.00 81.88 146 SER A N 1
ATOM 1189 C CA . SER A 1 146 ? -24.005 -0.715 17.377 1.00 81.88 146 SER A CA 1
ATOM 1190 C C . SER A 1 146 ? -24.389 0.294 16.287 1.00 81.88 146 SER A C 1
ATOM 1192 O O . SER A 1 146 ? -25.500 0.820 16.309 1.00 81.88 146 SER A O 1
ATOM 1194 N N . MET A 1 147 ? -23.530 0.501 15.281 1.00 74.56 147 MET A N 1
ATOM 1195 C CA . MET A 1 147 ? -23.836 1.332 14.107 1.00 74.56 147 MET A CA 1
ATOM 1196 C C . MET A 1 147 ? -24.909 0.741 13.168 1.00 74.56 147 MET A C 1
ATOM 1198 O O . MET A 1 147 ? -25.373 1.424 12.250 1.00 74.56 147 MET A O 1
ATOM 1202 N N . GLY A 1 148 ? -25.323 -0.511 13.399 1.00 58.28 148 GLY A N 1
ATOM 1203 C CA . GLY A 1 148 ? -26.324 -1.229 12.611 1.00 58.28 148 GLY A CA 1
ATOM 1204 C C . GLY A 1 148 ? -25.841 -1.650 11.216 1.00 58.28 148 GLY A C 1
ATOM 1205 O O . GLY A 1 148 ? -24.938 -1.059 10.622 1.00 58.28 148 GLY A O 1
ATOM 1206 N N . GLU A 1 149 ? -26.482 -2.671 10.639 1.00 51.75 149 GLU A N 1
ATOM 1207 C CA . GLU A 1 149 ? -26.334 -3.027 9.220 1.00 51.75 149 GLU A CA 1
ATOM 1208 C C . GLU A 1 149 ? -27.033 -1.982 8.342 1.00 51.75 149 GLU A C 1
ATOM 1210 O O . GLU A 1 149 ? -28.051 -2.243 7.701 1.00 51.75 149 GLU A O 1
ATOM 1215 N N . THR A 1 150 ? -26.517 -0.756 8.302 1.00 45.91 150 THR A N 1
ATOM 1216 C CA . THR A 1 150 ? -27.050 0.249 7.384 1.00 45.91 150 THR A CA 1
ATOM 1217 C C . THR A 1 150 ? -26.647 -0.157 5.969 1.00 45.91 150 THR A C 1
ATOM 1219 O O . THR A 1 150 ? -25.571 0.183 5.488 1.00 45.91 150 THR A O 1
ATOM 1222 N N . THR A 1 151 ? -27.500 -0.938 5.304 1.00 42.59 151 THR A N 1
ATOM 1223 C CA . THR A 1 151 ? -27.410 -1.422 3.913 1.00 42.59 151 THR A CA 1
ATOM 1224 C C . THR A 1 151 ? -27.627 -0.284 2.903 1.00 42.59 151 THR A C 1
ATOM 1226 O O . THR A 1 151 ? -28.391 -0.368 1.952 1.00 42.59 151 THR A O 1
ATOM 1229 N N . THR A 1 152 ? -26.902 0.816 3.093 1.00 46.09 152 THR A N 1
ATOM 1230 C CA . THR A 1 152 ? -26.743 1.903 2.119 1.00 46.09 152 THR A CA 1
ATOM 1231 C C . THR A 1 152 ? -25.282 2.378 2.164 1.00 46.09 152 THR A C 1
ATOM 1233 O O . THR A 1 152 ? -24.979 3.522 2.499 1.00 46.09 152 THR A O 1
ATOM 1236 N N . ARG A 1 153 ? -24.321 1.462 1.963 1.00 44.62 153 ARG A N 1
ATOM 1237 C CA . ARG A 1 153 ? -22.917 1.674 2.370 1.00 44.62 153 ARG A CA 1
ATOM 1238 C C . ARG A 1 153 ? -22.062 2.312 1.276 1.00 44.62 153 ARG A C 1
ATOM 1240 O O . ARG A 1 153 ? -21.465 1.616 0.464 1.00 44.62 153 ARG A O 1
ATOM 1247 N N . LYS A 1 154 ? -21.900 3.638 1.334 1.00 43.03 154 LYS A N 1
ATOM 1248 C CA . LYS A 1 154 ? -20.702 4.304 0.779 1.00 43.03 154 LYS A CA 1
ATOM 1249 C C . LYS A 1 154 ? -19.504 4.247 1.749 1.00 43.03 154 LYS A C 1
ATOM 1251 O O . LYS A 1 154 ? -18.375 4.478 1.335 1.00 43.03 154 LYS A O 1
ATOM 1256 N N . HIS A 1 155 ? -19.734 3.860 3.009 1.00 47.84 155 HIS A N 1
ATOM 1257 C CA . HIS A 1 155 ? -18.704 3.670 4.034 1.00 47.84 155 HIS A CA 1
ATOM 1258 C C . HIS A 1 155 ? -18.979 2.389 4.834 1.00 47.84 155 HIS A C 1
ATOM 1260 O O . HIS A 1 155 ? -19.522 2.424 5.932 1.00 47.84 155 HIS A O 1
ATOM 1266 N N . VAL A 1 156 ? -18.652 1.232 4.254 1.00 59.06 156 VAL A N 1
ATOM 1267 C CA . VAL A 1 156 ? -18.485 -0.008 5.029 1.00 59.06 156 VAL A CA 1
ATOM 1268 C C . VAL A 1 156 ? -17.373 0.257 6.054 1.00 59.06 156 VAL A C 1
ATOM 1270 O O . VAL A 1 156 ? -16.313 0.742 5.656 1.00 59.06 156 VAL A O 1
ATOM 1273 N N . PHE A 1 157 ? -17.610 -0.029 7.338 1.00 73.81 157 PHE A N 1
ATOM 1274 C CA . PHE A 1 157 ? -16.567 -0.064 8.370 1.00 73.81 157 PHE A CA 1
ATOM 1275 C C . PHE A 1 157 ? -15.560 -1.139 7.938 1.00 73.81 157 PHE A C 1
ATOM 1277 O O . PHE A 1 157 ? -15.846 -2.328 8.030 1.00 73.81 157 PHE A O 1
ATOM 1284 N N . ASN A 1 158 ? -14.496 -0.710 7.257 1.00 85.44 158 ASN A N 1
ATOM 1285 C CA . ASN A 1 158 ? -13.527 -1.602 6.627 1.00 85.44 158 ASN A CA 1
ATOM 1286 C C . ASN A 1 158 ? -12.399 -1.936 7.619 1.00 85.44 158 ASN A C 1
ATOM 1288 O O . ASN A 1 158 ? -12.197 -1.169 8.564 1.00 85.44 158 ASN A O 1
ATOM 1292 N N . PRO A 1 159 ? -11.598 -2.986 7.375 1.00 90.31 159 PRO A N 1
ATOM 1293 C CA . PRO A 1 159 ? -10.513 -3.368 8.281 1.00 90.31 159 PRO A CA 1
ATOM 1294 C C . PRO A 1 159 ? -9.521 -2.244 8.599 1.00 90.31 159 PRO A C 1
ATOM 1296 O O . PRO A 1 159 ? -9.087 -2.098 9.735 1.00 90.31 159 PRO A O 1
ATOM 1299 N N . TYR A 1 160 ? -9.219 -1.361 7.641 1.00 92.06 160 TYR A N 1
ATOM 1300 C CA . TYR A 1 160 ? -8.376 -0.188 7.910 1.00 92.06 160 TYR A CA 1
ATOM 1301 C C . TYR A 1 160 ? -9.022 0.783 8.909 1.00 92.06 160 TYR A C 1
ATOM 1303 O O . TYR A 1 160 ? -8.335 1.388 9.725 1.00 92.06 160 TYR A O 1
ATOM 1311 N N . THR A 1 161 ? -10.341 0.950 8.844 1.00 90.88 161 THR A N 1
ATOM 1312 C CA . THR A 1 161 ? -11.114 1.791 9.764 1.00 90.88 161 THR A CA 1
ATOM 1313 C C . THR A 1 161 ? -11.171 1.150 11.144 1.00 90.88 161 THR A C 1
ATOM 1315 O O . THR A 1 161 ? -11.008 1.859 12.132 1.00 90.88 161 THR A O 1
ATOM 1318 N N . GLU A 1 162 ? -11.335 -0.172 11.214 1.00 90.94 162 GLU A N 1
ATOM 1319 C CA . GLU A 1 162 ? -11.309 -0.948 12.459 1.00 90.94 162 GLU A CA 1
ATOM 1320 C C . GLU A 1 162 ? -9.967 -0.794 13.167 1.00 90.94 162 GLU A C 1
ATOM 1322 O O . GLU A 1 162 ? -9.925 -0.338 14.307 1.00 90.94 162 GLU A O 1
ATOM 1327 N N . ILE A 1 163 ? -8.864 -1.035 12.452 1.00 94.31 163 ILE A N 1
ATOM 1328 C CA . ILE A 1 163 ? -7.512 -0.877 12.996 1.00 94.31 163 ILE A CA 1
ATOM 1329 C C . ILE A 1 163 ? -7.276 0.562 13.480 1.00 94.31 163 ILE A C 1
ATOM 1331 O O . ILE A 1 163 ? -6.700 0.756 14.546 1.00 94.31 163 ILE A O 1
ATOM 1335 N N . ARG A 1 164 ? -7.752 1.591 12.761 1.00 94.88 164 ARG A N 1
ATOM 1336 C CA . ARG A 1 164 ? -7.641 2.989 13.229 1.00 94.88 164 ARG A CA 1
ATOM 1337 C C . ARG A 1 164 ? -8.368 3.228 14.549 1.00 94.88 164 ARG A C 1
ATOM 1339 O O . ARG A 1 164 ? -7.858 3.979 15.372 1.00 94.88 164 ARG A O 1
ATOM 1346 N N . HIS A 1 165 ? -9.534 2.613 14.751 1.00 94.00 165 HIS A N 1
ATOM 1347 C CA . HIS A 1 165 ? -10.258 2.723 16.018 1.00 94.00 165 HIS A CA 1
ATOM 1348 C C . HIS A 1 165 ? -9.543 1.969 17.138 1.00 94.00 165 HIS A C 1
ATOM 1350 O O . HIS A 1 165 ? -9.446 2.507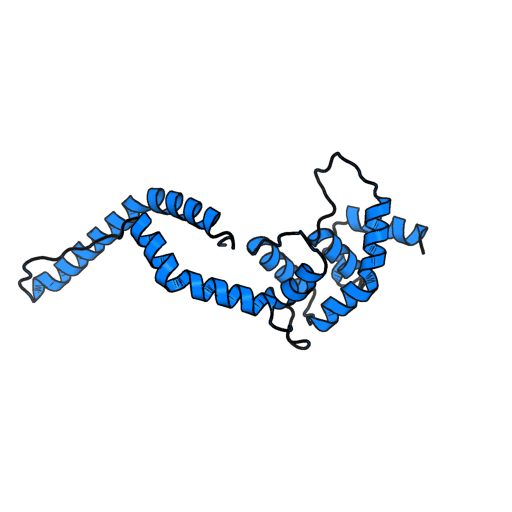 18.233 1.00 94.00 165 HIS A O 1
ATOM 1356 N N . VAL A 1 166 ? -8.971 0.792 16.863 1.00 95.06 166 VAL A N 1
ATOM 1357 C CA . VAL A 1 166 ? -8.136 0.063 17.836 1.00 95.06 166 VAL A CA 1
ATOM 1358 C C . VAL A 1 166 ? -6.935 0.913 18.259 1.00 95.06 166 VAL A C 1
ATOM 1360 O O . VAL A 1 166 ? -6.706 1.096 19.451 1.00 95.06 166 VAL A O 1
ATOM 1363 N N . LEU A 1 167 ? -6.194 1.476 17.298 1.00 95.00 167 LEU A N 1
ATOM 1364 C CA . LEU A 1 167 ? -5.058 2.358 17.584 1.00 95.00 167 LEU A CA 1
ATOM 1365 C C . LEU A 1 167 ? -5.496 3.576 18.404 1.00 95.00 167 LEU A C 1
ATOM 1367 O O . LEU A 1 167 ? -4.855 3.941 19.382 1.00 95.00 167 LEU A O 1
ATOM 1371 N N . TYR A 1 168 ? -6.610 4.202 18.032 1.00 95.38 168 TYR A N 1
ATOM 1372 C CA . TYR A 1 168 ? -7.132 5.342 18.773 1.00 95.38 168 TYR A CA 1
ATOM 1373 C C . TYR A 1 168 ? -7.536 4.982 20.209 1.00 95.38 168 TYR A C 1
ATOM 1375 O O . TYR A 1 168 ? -7.195 5.721 21.130 1.00 95.38 168 TYR A O 1
ATOM 1383 N N . GLN A 1 169 ? -8.195 3.839 20.408 1.00 93.88 169 GLN A N 1
ATOM 1384 C CA . GLN A 1 169 ? -8.591 3.352 21.728 1.00 93.88 169 GLN A CA 1
ATOM 1385 C C . GLN A 1 169 ? -7.375 3.021 22.608 1.00 93.88 169 GLN A C 1
ATOM 1387 O O . GLN A 1 169 ? -7.403 3.299 23.804 1.00 93.88 169 GLN A O 1
ATOM 1392 N N . SER A 1 170 ? -6.293 2.482 22.033 1.00 93.62 170 SER A N 1
ATOM 1393 C CA . SER A 1 170 ? -5.089 2.140 22.802 1.00 93.62 170 SER A CA 1
ATOM 1394 C C . SER A 1 170 ? -4.337 3.375 23.306 1.00 93.62 170 SER A C 1
ATOM 1396 O O . SER A 1 170 ? -3.800 3.374 24.415 1.00 93.62 170 SER A O 1
ATOM 1398 N N . ASN A 1 171 ? -4.289 4.452 22.513 1.00 93.31 171 ASN A N 1
ATOM 1399 C CA . ASN A 1 171 ? -3.726 5.729 22.940 1.00 93.31 171 ASN A CA 1
ATOM 1400 C C . ASN A 1 171 ? -4.348 6.909 22.181 1.00 93.31 171 ASN A C 1
ATOM 1402 O O . ASN A 1 171 ? -3.899 7.295 21.094 1.00 93.31 171 ASN A O 1
ATOM 1406 N N . THR A 1 172 ? -5.338 7.536 22.815 1.00 92.00 172 THR A N 1
ATOM 1407 C CA . THR A 1 172 ? -6.126 8.632 22.234 1.00 92.00 172 THR A CA 1
ATOM 1408 C C . THR A 1 172 ? -5.284 9.855 21.874 1.00 92.00 172 THR A C 1
ATOM 1410 O O . THR A 1 172 ? -5.568 10.516 20.876 1.00 92.00 172 THR A O 1
ATOM 1413 N N . SER A 1 173 ? -4.211 10.132 22.623 1.00 91.69 173 SER A N 1
ATOM 1414 C CA . SER A 1 173 ? -3.293 11.250 22.362 1.00 91.69 173 SER A CA 1
ATOM 1415 C C . SER A 1 173 ? -2.382 10.989 21.161 1.00 91.69 173 SER A C 1
ATOM 1417 O O . SER A 1 173 ? -2.206 11.862 20.312 1.00 91.69 173 SER A O 1
ATOM 1419 N N . ARG A 1 174 ? -1.798 9.787 21.067 1.00 92.88 174 ARG A N 1
ATOM 1420 C CA . ARG A 1 174 ? -0.853 9.428 19.996 1.00 92.88 174 ARG A CA 1
ATOM 1421 C C . ARG A 1 174 ? -1.552 9.288 18.648 1.00 92.88 174 ARG A C 1
ATOM 1423 O O . ARG A 1 174 ? -1.058 9.787 17.641 1.00 92.88 174 ARG A O 1
ATOM 1430 N N . TYR A 1 175 ? -2.714 8.642 18.637 1.00 94.50 175 TYR A N 1
ATOM 1431 C CA . TYR A 1 175 ? -3.432 8.286 17.414 1.00 94.50 175 TYR A CA 1
ATOM 1432 C C . TYR A 1 175 ? -4.647 9.179 17.146 1.00 94.50 175 TYR A C 1
ATOM 1434 O O . TYR A 1 175 ? -5.492 8.846 16.319 1.00 94.50 175 TYR A O 1
ATOM 1442 N N . GLN A 1 176 ? -4.728 10.357 17.775 1.00 91.88 176 GLN A N 1
ATOM 1443 C CA . GLN A 1 176 ? -5.814 11.322 17.561 1.00 91.88 176 GLN A CA 1
ATOM 1444 C C . GLN A 1 176 ? -6.045 11.635 16.076 1.00 91.88 176 GLN A C 1
ATOM 1446 O O . GLN A 1 176 ? -7.175 11.780 15.617 1.00 91.88 176 GLN A O 1
ATOM 1451 N N . ARG A 1 177 ? -4.962 11.728 15.300 1.00 93.25 177 ARG A N 1
ATOM 1452 C CA . ARG A 1 177 ? -5.011 12.045 13.866 1.00 93.25 177 ARG A CA 1
ATOM 1453 C C . ARG A 1 177 ? -5.341 10.841 12.980 1.00 93.25 177 ARG A C 1
ATOM 1455 O O . ARG A 1 177 ? -5.534 11.041 11.785 1.00 93.25 177 ARG A O 1
ATOM 1462 N N . ALA A 1 178 ? -5.407 9.630 13.537 1.00 92.06 178 ALA A N 1
ATOM 1463 C CA . ALA A 1 178 ? -5.732 8.416 12.790 1.00 92.06 178 ALA A CA 1
ATOM 1464 C C . ALA A 1 178 ? -7.222 8.340 12.418 1.00 92.06 178 ALA A C 1
ATOM 1466 O O . ALA A 1 178 ? -7.583 7.628 11.481 1.00 92.06 178 ALA A O 1
ATOM 1467 N N . LEU A 1 179 ? -8.082 9.072 13.129 1.00 91.38 179 LEU A N 1
ATOM 1468 C CA . LEU A 1 179 ? -9.514 9.178 12.866 1.00 91.38 179 LEU A CA 1
ATOM 1469 C C . LEU A 1 179 ? -9.893 10.620 12.534 1.00 91.38 179 LEU A C 1
ATOM 1471 O O . LEU A 1 179 ? -9.345 11.561 13.110 1.00 91.38 179 LEU A O 1
ATOM 1475 N N . TYR A 1 180 ? -10.874 10.801 11.649 1.00 89.25 180 TYR A N 1
ATOM 1476 C CA . TYR A 1 180 ? -11.469 12.119 11.421 1.00 89.25 180 TYR A CA 1
ATOM 1477 C C . TYR A 1 180 ? -12.256 12.588 12.650 1.00 89.25 180 TYR A C 1
ATOM 1479 O O . TYR A 1 180 ? -12.797 11.774 13.397 1.00 89.25 180 TYR A O 1
ATOM 1487 N N . ASP A 1 181 ? -12.392 13.904 12.820 1.00 88.00 181 ASP A N 1
ATOM 1488 C CA . ASP A 1 181 ? -13.090 14.506 13.966 1.00 88.00 181 ASP A CA 1
ATOM 1489 C C . ASP A 1 181 ? -14.516 13.964 14.137 1.00 88.00 181 ASP A C 1
ATOM 1491 O O . ASP A 1 181 ? -14.946 13.671 15.248 1.00 88.00 181 ASP A O 1
ATOM 1495 N N . SER A 1 182 ? -15.240 13.753 13.034 1.00 86.44 182 SER A N 1
ATOM 1496 C CA . SER A 1 182 ? -16.579 13.156 13.062 1.00 86.44 182 SER A CA 1
ATOM 1497 C C . SER A 1 182 ? -16.581 11.716 13.582 1.00 86.44 182 SER A C 1
ATOM 1499 O O . SER A 1 182 ? -17.481 11.348 14.337 1.00 86.44 182 SER A O 1
ATOM 1501 N N . GLN A 1 183 ? -15.584 10.910 13.204 1.00 88.38 183 GLN A N 1
ATOM 1502 C CA . GLN A 1 183 ? -15.442 9.526 13.657 1.00 88.38 183 GLN A CA 1
ATOM 1503 C C . GLN A 1 183 ? -1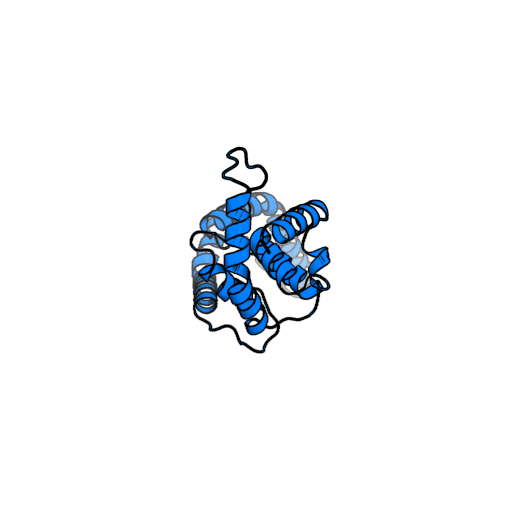5.091 9.476 15.143 1.00 88.38 183 GLN A C 1
ATOM 1505 O O . GLN A 1 183 ? -15.744 8.740 15.874 1.00 88.38 183 GLN A O 1
ATOM 1510 N N . ARG A 1 184 ? -14.139 10.308 15.595 1.00 90.94 184 ARG A N 1
ATOM 1511 C CA . ARG A 1 184 ? -13.765 10.404 17.016 1.00 90.94 184 ARG A CA 1
ATOM 1512 C C . ARG A 1 184 ? -14.942 10.815 17.882 1.00 90.94 184 ARG A C 1
ATOM 1514 O O . ARG A 1 184 ? -15.312 10.067 18.769 1.00 90.94 184 ARG A O 1
ATOM 1521 N N . ASN A 1 185 ? -15.609 11.918 17.540 1.00 89.62 185 ASN A N 1
ATOM 1522 C CA . ASN A 1 185 ? -16.748 12.413 18.314 1.00 89.62 185 ASN A CA 1
ATOM 1523 C C . ASN A 1 185 ? -17.896 11.392 18.389 1.00 89.62 185 ASN A C 1
ATOM 1525 O O . ASN A 1 185 ? -18.643 11.370 19.361 1.00 89.62 185 ASN A O 1
ATOM 1529 N N . THR A 1 186 ? -18.098 10.591 17.337 1.00 89.19 186 THR A N 1
ATOM 1530 C CA . THR A 1 186 ? -19.133 9.543 17.331 1.00 89.19 186 THR A CA 1
ATOM 1531 C C . THR A 1 186 ? -18.719 8.362 18.201 1.00 89.19 186 THR A C 1
ATOM 1533 O O . THR A 1 186 ? -19.545 7.840 18.945 1.00 89.19 186 THR A O 1
ATOM 1536 N N . PHE A 1 187 ? -17.447 7.972 18.124 1.00 90.69 187 PHE A N 1
ATOM 1537 C CA . PHE A 1 187 ? -16.893 6.881 18.909 1.00 90.69 187 PHE A CA 1
ATOM 1538 C C . PHE A 1 187 ? -16.847 7.228 20.398 1.00 90.69 187 PHE A C 1
ATOM 1540 O O . PHE A 1 187 ? -17.430 6.498 21.182 1.00 90.69 187 PHE A O 1
ATOM 1547 N N . GLU A 1 188 ? -16.285 8.379 20.775 1.00 91.25 188 GLU A N 1
ATOM 1548 C CA . GLU A 1 188 ? -16.225 8.862 22.163 1.00 91.25 188 GLU A CA 1
ATOM 1549 C C . GLU A 1 188 ? -17.617 8.922 22.805 1.00 91.25 188 GLU A C 1
ATOM 1551 O O . GLU A 1 188 ? -17.808 8.394 23.893 1.00 91.25 188 GLU A O 1
ATOM 1556 N N . LYS A 1 189 ? -18.625 9.464 22.105 1.00 90.88 189 LYS A N 1
ATOM 1557 C CA . LYS A 1 189 ? -20.015 9.477 22.601 1.00 90.88 189 LYS A CA 1
ATOM 1558 C C . LYS A 1 189 ? -20.588 8.083 22.822 1.00 90.88 189 LYS A C 1
ATOM 1560 O O . LYS A 1 189 ? -21.429 7.897 23.698 1.00 90.88 189 LYS A O 1
ATOM 1565 N N . TRP A 1 190 ? -20.217 7.126 21.976 1.00 91.19 190 TRP A N 1
ATOM 1566 C CA . TRP A 1 190 ? -20.647 5.746 22.149 1.00 91.19 190 TRP A CA 1
ATOM 1567 C C . TRP A 1 190 ? -19.920 5.096 23.329 1.00 91.19 190 TRP A C 1
ATOM 1569 O O . TRP A 1 190 ? -20.583 4.454 24.138 1.00 91.19 190 TRP A O 1
ATOM 1579 N N . THR A 1 191 ? -18.612 5.319 23.468 1.00 89.00 191 THR A N 1
ATOM 1580 C CA . THR A 1 191 ? -17.799 4.859 24.601 1.00 89.00 191 THR A CA 1
ATOM 1581 C C . THR A 1 191 ? -18.349 5.402 25.921 1.00 89.00 191 THR A C 1
ATOM 1583 O O . THR A 1 191 ? -18.674 4.619 26.799 1.00 89.00 191 THR A O 1
ATOM 1586 N N . GLU A 1 192 ? -18.614 6.709 26.023 1.00 88.50 192 GLU A N 1
ATOM 1587 C CA . GLU A 1 192 ? -19.214 7.342 27.214 1.00 88.50 192 GLU A CA 1
ATOM 1588 C C . GLU A 1 192 ? -20.581 6.756 27.606 1.00 88.50 192 GLU A C 1
ATOM 1590 O O . GLU A 1 192 ? -20.974 6.807 28.769 1.00 88.50 192 GLU A O 1
ATOM 1595 N N . ALA A 1 193 ? -21.335 6.226 26.640 1.00 86.75 193 ALA A N 1
ATOM 1596 C CA . ALA A 1 193 ? -22.638 5.615 26.883 1.00 86.75 193 ALA A CA 1
ATOM 1597 C C . ALA A 1 193 ? -22.564 4.112 27.223 1.00 86.75 193 ALA A C 1
ATOM 1599 O O . ALA A 1 193 ? -23.594 3.536 27.579 1.00 86.75 193 ALA A O 1
ATOM 1600 N N . ASN A 1 194 ? -21.401 3.471 27.051 1.00 81.00 194 ASN A N 1
ATOM 1601 C CA . ASN A 1 194 ? -21.202 2.022 27.197 1.00 81.00 194 ASN A CA 1
ATOM 1602 C C . ASN A 1 194 ? -20.017 1.640 28.115 1.00 81.00 194 ASN A C 1
ATOM 1604 O O . ASN A 1 194 ? -19.745 0.443 28.246 1.00 81.00 194 ASN A O 1
ATOM 1608 N N . ASP A 1 195 ? -19.344 2.623 28.723 1.00 64.38 195 ASP A N 1
ATOM 1609 C CA . ASP A 1 195 ? -18.452 2.486 29.890 1.00 64.38 195 ASP A CA 1
ATOM 1610 C C . ASP A 1 195 ? -19.254 2.348 31.198 1.00 64.38 195 ASP A C 1
ATOM 1612 O O . ASP A 1 195 ? -18.832 1.545 32.065 1.00 64.38 195 ASP A O 1
#